Protein AF-A0A542YLT2-F1 (afdb_monomer_lite)

Structure (mmCIF, N/CA/C/O backbone):
data_AF-A0A542YLT2-F1
#
_entry.id   AF-A0A542YLT2-F1
#
loop_
_atom_site.group_PDB
_atom_site.id
_atom_site.type_symbol
_atom_site.label_atom_id
_atom_site.label_alt_id
_atom_site.label_comp_id
_atom_site.label_asym_id
_atom_site.label_entity_id
_atom_site.label_seq_id
_atom_site.pdbx_PDB_ins_code
_atom_site.Cartn_x
_atom_site.Cartn_y
_atom_site.Cartn_z
_atom_site.occupancy
_atom_site.B_iso_or_equiv
_atom_site.auth_seq_id
_atom_site.auth_comp_id
_atom_site.auth_asym_id
_atom_site.auth_atom_id
_atom_site.pdbx_PDB_model_num
ATOM 1 N N . MET A 1 1 ? -2.977 20.676 86.169 1.00 49.84 1 MET A N 1
ATOM 2 C CA . MET A 1 1 ? -2.445 19.300 86.047 1.00 49.84 1 MET A CA 1
ATOM 3 C C . MET A 1 1 ? -3.566 18.309 86.332 1.00 49.84 1 MET A C 1
ATOM 5 O O . MET A 1 1 ? -3.940 18.147 87.484 1.00 49.84 1 MET A O 1
ATOM 9 N N . ARG A 1 2 ? -4.165 17.713 85.293 1.00 45.53 2 ARG A N 1
ATOM 10 C CA . ARG A 1 2 ? -5.159 16.633 85.414 1.00 45.53 2 ARG A CA 1
ATOM 11 C C . ARG A 1 2 ? -4.712 15.473 84.529 1.00 45.53 2 ARG A C 1
ATOM 13 O O . ARG A 1 2 ? -4.658 15.608 83.313 1.00 45.53 2 ARG A O 1
ATOM 20 N N . SER A 1 3 ? -4.343 14.383 85.192 1.00 53.19 3 SER A N 1
ATOM 21 C CA . SER A 1 3 ? -4.009 13.079 84.627 1.00 53.19 3 SER A CA 1
ATOM 22 C C . SER A 1 3 ? -5.281 12.413 84.098 1.00 53.19 3 SER A C 1
ATOM 24 O O . SER A 1 3 ? -6.283 12.361 84.811 1.00 53.19 3 SER A O 1
ATOM 26 N N . THR A 1 4 ? -5.259 11.937 82.853 1.00 60.78 4 THR A N 1
ATOM 27 C CA . THR A 1 4 ? -6.311 11.092 82.272 1.00 60.78 4 THR A CA 1
ATOM 28 C C . THR A 1 4 ? -5.714 9.731 81.939 1.00 60.78 4 THR A C 1
ATOM 30 O O . THR A 1 4 ? -4.761 9.605 81.175 1.00 60.78 4 THR A O 1
ATOM 33 N N . ILE A 1 5 ? -6.268 8.720 82.602 1.00 63.16 5 ILE A N 1
ATOM 34 C CA . ILE A 1 5 ? -5.889 7.311 82.565 1.00 63.16 5 ILE A CA 1
ATOM 35 C C . ILE A 1 5 ? -6.466 6.679 81.289 1.00 63.16 5 ILE A C 1
ATOM 37 O O . ILE A 1 5 ? -7.644 6.854 80.983 1.00 63.16 5 ILE A O 1
ATOM 41 N N . ARG A 1 6 ? -5.630 5.949 80.544 1.00 63.44 6 ARG A N 1
ATOM 42 C CA . ARG A 1 6 ? -5.978 5.228 79.308 1.00 63.44 6 ARG A CA 1
ATOM 43 C C . ARG A 1 6 ? -6.363 3.776 79.653 1.00 63.44 6 ARG A C 1
ATOM 45 O O . ARG A 1 6 ? -5.581 3.134 80.354 1.00 63.44 6 ARG A O 1
ATOM 52 N N . PRO A 1 7 ? -7.501 3.230 79.188 1.00 65.31 7 PRO A N 1
ATOM 53 C CA . PRO A 1 7 ? -7.821 1.813 79.382 1.00 65.31 7 PRO A CA 1
ATOM 54 C C . PRO A 1 7 ? -7.060 0.898 78.391 1.00 65.31 7 PRO A C 1
ATOM 56 O O . PRO A 1 7 ? -6.624 1.370 77.336 1.00 65.31 7 PRO A O 1
ATOM 59 N N . PRO A 1 8 ? -6.870 -0.396 78.729 1.00 63.44 8 PRO A N 1
ATOM 60 C CA . PRO A 1 8 ? -6.048 -1.332 77.961 1.00 63.44 8 PRO A CA 1
ATOM 61 C C . PRO A 1 8 ? -6.725 -1.839 76.678 1.00 63.44 8 PRO A C 1
ATOM 63 O O . PRO A 1 8 ? -7.945 -1.963 76.592 1.00 63.44 8 PRO A O 1
ATOM 66 N N . MET A 1 9 ? -5.883 -2.147 75.686 1.00 59.75 9 MET A N 1
ATOM 67 C CA . MET A 1 9 ? -6.250 -2.703 74.383 1.00 59.75 9 MET A CA 1
ATOM 68 C C . MET A 1 9 ? -6.882 -4.093 74.522 1.00 59.75 9 MET A C 1
ATOM 70 O O . MET A 1 9 ? -6.262 -5.009 75.060 1.00 59.75 9 MET A O 1
ATOM 74 N N . GLY A 1 10 ? -8.097 -4.246 73.992 1.00 61.16 10 GLY A N 1
ATOM 75 C CA . GLY A 1 10 ? -8.730 -5.543 73.780 1.00 61.16 10 GLY A CA 1
ATOM 76 C C . GLY A 1 10 ? -8.075 -6.289 72.617 1.00 61.16 10 GLY A C 1
ATOM 77 O O . GLY A 1 10 ? -7.814 -5.718 71.559 1.00 61.16 10 GLY A O 1
ATOM 78 N N . THR A 1 11 ? -7.797 -7.569 72.831 1.00 69.94 11 THR A N 1
ATOM 79 C CA . THR A 1 11 ? -7.295 -8.511 71.828 1.00 69.94 11 THR A CA 1
ATOM 80 C C . THR A 1 11 ? -8.400 -8.814 70.804 1.00 69.94 11 THR A C 1
ATOM 82 O O . THR A 1 11 ? -9.515 -9.133 71.221 1.00 69.94 11 THR A O 1
ATOM 85 N N . PRO A 1 12 ? -8.150 -8.741 69.483 1.00 61.34 12 PRO A N 1
ATOM 86 C CA . PRO A 1 12 ? -9.139 -9.164 68.498 1.00 61.34 12 PRO A CA 1
ATOM 87 C C . PRO A 1 12 ? -9.289 -10.694 68.499 1.00 61.34 12 PRO A C 1
ATOM 89 O O . PRO A 1 12 ? -8.307 -11.432 68.579 1.00 61.34 12 PRO A O 1
ATOM 92 N N . ALA A 1 13 ? -10.539 -11.152 68.423 1.00 60.59 13 ALA A N 1
ATOM 93 C CA . ALA A 1 13 ? -10.909 -12.561 68.338 1.00 60.59 13 ALA A CA 1
ATOM 94 C C . ALA A 1 13 ? -10.417 -13.210 67.024 1.00 60.59 13 ALA A C 1
ATOM 96 O O . ALA A 1 13 ? -10.335 -12.527 65.999 1.00 60.59 13 ALA A O 1
ATOM 97 N N . PRO A 1 14 ? -10.125 -14.523 67.016 1.00 53.72 14 PRO A N 1
ATOM 98 C CA . PRO A 1 14 ? -9.767 -15.239 65.799 1.00 53.72 14 PRO A CA 1
ATOM 99 C C . PRO A 1 14 ? -10.991 -15.387 64.884 1.00 53.72 14 PRO A C 1
ATOM 101 O O . PRO A 1 14 ? -12.022 -15.928 65.283 1.00 53.72 14 PRO A O 1
ATOM 104 N N . VAL A 1 15 ? -10.862 -14.912 63.644 1.00 64.06 15 VAL A N 1
ATOM 105 C CA . VAL A 1 15 ? -11.841 -15.124 62.570 1.00 64.06 15 VAL A CA 1
ATOM 106 C C . VAL A 1 15 ? -11.864 -16.615 62.221 1.00 64.06 15 VAL A C 1
ATOM 108 O O . VAL A 1 15 ? -10.861 -17.184 61.789 1.00 64.06 15 VAL A O 1
ATOM 111 N N . GLN A 1 16 ? -13.012 -17.252 62.447 1.00 55.03 16 GLN A N 1
ATOM 112 C CA . GLN A 1 16 ? -13.291 -18.633 62.069 1.00 55.03 16 GLN A CA 1
ATOM 113 C C . GLN A 1 16 ? -13.413 -18.775 60.543 1.00 55.03 16 GLN A C 1
ATOM 115 O O . GLN A 1 16 ? -14.258 -18.143 59.924 1.00 55.03 16 GLN A O 1
ATOM 120 N N . GLY A 1 17 ? -12.601 -19.675 59.981 1.00 55.03 17 GLY A N 1
ATOM 121 C CA . GLY A 1 17 ? -13.011 -20.624 58.941 1.00 55.03 17 GLY A CA 1
ATOM 122 C C . GLY A 1 17 ? -13.440 -20.078 57.578 1.00 55.03 17 GLY A C 1
ATOM 123 O O . GLY A 1 17 ? -14.610 -20.173 57.235 1.00 55.03 17 GLY A O 1
ATOM 124 N N . ALA A 1 18 ? -12.482 -19.678 56.738 1.00 50.78 18 ALA A N 1
ATOM 125 C CA . ALA A 1 18 ? -12.634 -19.860 55.293 1.00 50.78 18 ALA A CA 1
ATOM 126 C C . ALA A 1 18 ? -12.067 -21.244 54.939 1.00 50.78 18 ALA A C 1
ATOM 128 O O . ALA A 1 18 ? -10.874 -21.499 55.124 1.00 50.78 18 ALA A O 1
ATOM 129 N N . THR A 1 19 ? -12.921 -22.172 54.508 1.00 52.31 19 THR A N 1
ATOM 130 C CA . THR A 1 19 ? -12.464 -23.499 54.076 1.00 52.31 19 THR A CA 1
ATOM 131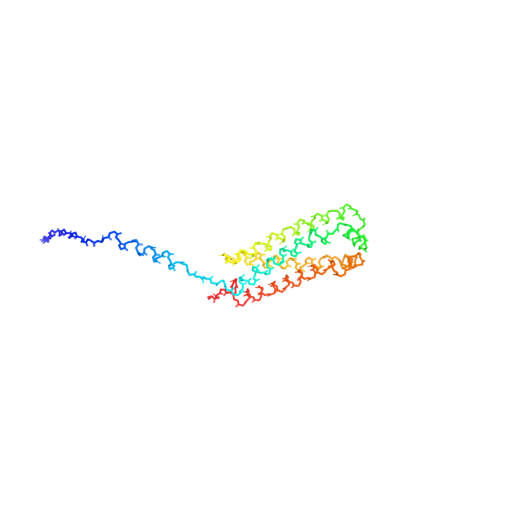 C C . THR A 1 19 ? -11.784 -23.396 52.700 1.00 52.31 19 THR A C 1
ATOM 133 O O . TH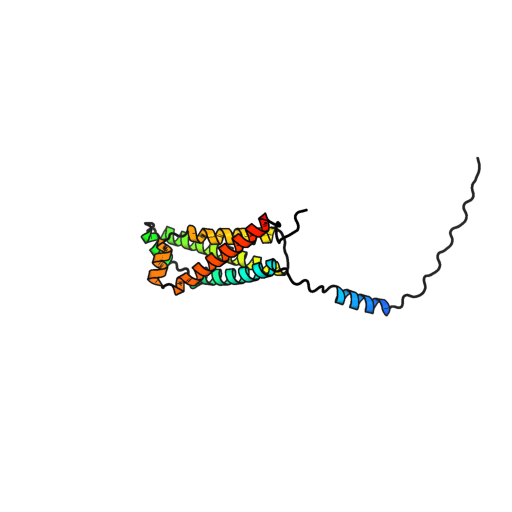R A 1 19 ? -12.243 -22.641 51.843 1.00 52.31 19 THR A O 1
ATOM 136 N N . PRO A 1 20 ? -10.698 -24.146 52.438 1.00 54.31 20 PRO A N 1
ATOM 137 C CA . PRO A 1 20 ? -9.900 -24.030 51.208 1.00 54.31 20 PRO A CA 1
ATOM 138 C C . PRO A 1 20 ? -10.624 -24.453 49.912 1.00 54.31 20 PRO A C 1
ATOM 140 O O . PRO A 1 20 ? -10.047 -24.356 48.833 1.00 54.31 20 PRO A O 1
ATOM 143 N N . VAL A 1 21 ? -11.881 -24.901 49.993 1.00 55.78 21 VAL A N 1
ATOM 144 C CA . VAL A 1 21 ? -12.680 -25.343 48.839 1.00 55.78 21 VAL A CA 1
ATOM 145 C C . VAL A 1 21 ? -13.351 -24.162 48.116 1.00 55.78 21 VAL A C 1
ATOM 147 O O . VAL A 1 21 ? -13.465 -24.187 46.893 1.00 55.78 21 VAL A O 1
ATOM 150 N N . GLU A 1 22 ? -13.712 -23.082 48.819 1.00 51.41 22 GLU A N 1
ATOM 151 C CA . GLU A 1 22 ? -14.391 -21.920 48.208 1.00 51.41 22 GLU A CA 1
ATOM 152 C C . GLU A 1 22 ? -13.448 -21.001 47.409 1.00 51.41 22 GLU A C 1
ATOM 154 O O . GLU A 1 22 ? -13.871 -20.348 46.453 1.00 51.41 22 GLU A O 1
ATOM 159 N N . ALA A 1 23 ? -12.151 -20.994 47.735 1.00 53.72 23 ALA A N 1
ATOM 160 C CA . ALA A 1 23 ? -11.146 -20.207 47.013 1.00 53.72 23 ALA A CA 1
ATOM 161 C C . ALA A 1 23 ? -10.846 -20.759 45.602 1.00 53.72 23 ALA A C 1
ATOM 163 O O . ALA A 1 23 ? -10.476 -20.009 44.700 1.00 53.72 23 ALA A O 1
ATOM 164 N N . GLY A 1 24 ? -11.012 -22.071 45.389 1.00 53.56 24 GLY A N 1
ATOM 165 C CA . GLY A 1 24 ? -10.786 -22.707 44.086 1.00 53.56 24 GLY A CA 1
ATOM 166 C C . GLY A 1 24 ? -11.926 -22.471 43.090 1.00 53.56 24 GLY A C 1
ATOM 167 O O . GLY A 1 24 ? -11.676 -22.246 41.905 1.00 53.56 24 GLY A O 1
ATOM 168 N N . ALA A 1 25 ? -13.174 -22.469 43.567 1.00 57.88 25 ALA A N 1
ATOM 169 C CA . ALA A 1 25 ? -14.351 -22.215 42.733 1.00 57.88 25 ALA A CA 1
ATOM 170 C C . ALA A 1 25 ? -14.373 -20.768 42.213 1.00 57.88 25 ALA A C 1
ATOM 172 O O . ALA A 1 25 ? -14.558 -20.538 41.021 1.00 57.88 25 ALA A O 1
ATOM 173 N N . SER A 1 26 ? -14.044 -19.811 43.081 1.00 55.69 26 SER A N 1
ATOM 174 C CA . SER A 1 26 ? -14.002 -18.386 42.748 1.00 55.69 26 SER A CA 1
ATOM 175 C C . SER A 1 26 ? -12.868 -18.029 41.783 1.00 55.69 26 SER A C 1
ATOM 177 O O . SER A 1 26 ? -13.081 -17.224 40.884 1.00 55.69 26 SER A O 1
ATOM 179 N N . LEU A 1 27 ? -11.692 -18.663 41.875 1.00 57.12 27 LEU A N 1
ATOM 180 C CA . LEU A 1 27 ? -10.624 -18.486 40.877 1.00 57.12 27 LEU A CA 1
ATOM 181 C C . LEU A 1 27 ? -10.983 -19.089 39.514 1.00 57.12 27 LEU A C 1
ATOM 183 O O . LEU A 1 27 ? -10.622 -18.525 38.485 1.00 57.12 27 LEU A O 1
ATOM 187 N N . SER A 1 28 ? -11.709 -20.206 39.498 1.00 55.56 28 SER A N 1
ATOM 188 C CA . SER A 1 28 ? -12.194 -20.825 38.259 1.00 55.56 28 SER A CA 1
ATOM 189 C C . SER A 1 28 ? -13.239 -19.939 37.579 1.00 55.56 28 SER A C 1
ATOM 191 O O . SER A 1 28 ? -13.175 -19.741 36.368 1.00 55.56 28 SER A O 1
ATOM 193 N N . GLU A 1 29 ? -14.150 -19.343 38.351 1.00 55.75 29 GLU A N 1
ATOM 194 C CA . GLU A 1 29 ? -15.128 -18.370 37.854 1.00 55.75 29 GLU A CA 1
ATOM 195 C C . GLU A 1 29 ? -14.461 -17.059 37.414 1.00 55.75 29 GLU A C 1
ATOM 197 O O . GLU A 1 29 ? -14.718 -16.609 36.303 1.00 55.75 29 GLU A O 1
ATOM 202 N N . LEU A 1 30 ? -13.501 -16.517 38.173 1.00 53.25 30 LEU A N 1
ATOM 203 C CA . LEU A 1 30 ? -12.729 -15.315 37.809 1.00 53.25 30 LEU A CA 1
ATOM 204 C C . LEU A 1 30 ? -11.875 -15.502 36.544 1.00 53.25 30 LEU A C 1
ATOM 206 O O . LEU A 1 30 ? -11.754 -14.587 35.726 1.00 53.25 30 LEU A O 1
ATOM 210 N N . VAL A 1 31 ? -11.284 -16.684 36.357 1.00 57.56 31 VAL A N 1
ATOM 211 C CA . VAL A 1 31 ? -10.516 -17.023 35.147 1.00 57.56 31 VAL A CA 1
ATOM 212 C C . VAL A 1 31 ? -11.444 -17.277 33.952 1.00 57.56 31 VAL A C 1
ATOM 214 O O . VAL A 1 31 ? -11.042 -17.038 32.811 1.00 57.56 31 VAL A O 1
ATOM 217 N N . THR A 1 32 ? -12.693 -17.686 34.189 1.00 51.00 32 THR A N 1
ATOM 218 C CA . THR A 1 32 ? -13.685 -17.910 33.124 1.00 51.00 32 THR A CA 1
ATOM 219 C C . THR A 1 32 ? -14.419 -16.617 32.732 1.00 51.00 32 THR A C 1
ATOM 221 O O . THR A 1 32 ? -14.680 -16.411 31.547 1.00 51.00 32 THR A O 1
ATOM 224 N N . GLU A 1 33 ? -14.663 -15.690 33.665 1.00 48.50 33 GLU A N 1
ATOM 225 C CA . GLU A 1 33 ? -15.303 -14.385 33.404 1.00 48.50 33 GLU A CA 1
ATOM 226 C C . GLU A 1 33 ? -14.376 -13.347 32.752 1.00 48.50 33 GLU A C 1
ATOM 228 O O . GLU A 1 33 ? -14.847 -12.432 32.077 1.00 48.50 33 GLU A O 1
ATOM 233 N N . SER A 1 34 ? -13.053 -13.482 32.876 1.00 44.97 34 SER A N 1
ATOM 234 C CA . SER A 1 34 ? -12.106 -12.523 32.280 1.00 44.97 34 SER A CA 1
ATOM 235 C C . SER A 1 34 ? -11.944 -12.671 30.757 1.00 44.97 34 SER A C 1
ATOM 237 O O . SER A 1 34 ? -11.295 -11.856 30.098 1.00 44.97 34 SER A O 1
ATOM 239 N N . ARG A 1 35 ? -12.583 -13.670 30.136 1.00 53.59 35 ARG A N 1
ATOM 240 C CA . ARG A 1 35 ? -12.668 -13.763 28.673 1.00 53.59 35 ARG A CA 1
ATOM 241 C C . ARG A 1 35 ? -13.902 -13.015 28.176 1.00 53.59 35 ARG A C 1
ATOM 243 O O . ARG A 1 35 ? -14.812 -13.594 27.592 1.00 53.59 35 ARG A O 1
ATOM 250 N N . THR A 1 36 ? -13.922 -11.700 28.389 1.00 52.12 36 THR A N 1
ATOM 251 C CA . THR A 1 36 ? -14.803 -10.850 27.585 1.00 52.12 36 THR A CA 1
ATOM 252 C C . THR A 1 36 ? -14.374 -11.023 26.134 1.00 52.12 36 THR A C 1
ATOM 254 O O . THR A 1 36 ? -13.262 -10.679 25.737 1.00 52.12 36 THR A O 1
ATOM 257 N N . ASP A 1 37 ? -15.239 -11.653 25.348 1.00 51.00 37 ASP A N 1
ATOM 258 C CA . ASP A 1 37 ? -15.076 -11.815 23.912 1.00 51.00 37 ASP A CA 1
ATOM 259 C C . ASP A 1 37 ? -15.258 -10.424 23.278 1.00 51.00 37 ASP A C 1
ATOM 261 O O . ASP A 1 37 ? -16.331 -10.055 22.793 1.00 51.00 37 ASP A O 1
ATOM 265 N N . VAL A 1 38 ? -14.232 -9.572 23.407 1.00 58.72 38 VAL A N 1
ATOM 266 C CA . VAL A 1 38 ? -14.207 -8.213 22.861 1.00 58.72 38 VAL A CA 1
ATOM 267 C C . VAL A 1 38 ? -14.090 -8.359 21.357 1.00 58.72 38 VAL A C 1
ATOM 269 O O . VAL A 1 38 ? -12.999 -8.307 20.787 1.00 58.72 38 VAL A O 1
ATOM 272 N N . ARG A 1 39 ? -15.232 -8.554 20.693 1.00 61.84 39 ARG A N 1
ATOM 273 C CA . ARG A 1 39 ? -15.286 -8.489 19.238 1.00 61.84 39 ARG A CA 1
ATOM 274 C C . ARG A 1 39 ? -14.674 -7.153 18.816 1.00 61.84 39 ARG A C 1
ATOM 276 O O . ARG A 1 39 ? -15.148 -6.102 19.263 1.00 61.84 39 ARG A O 1
ATOM 283 N N . PRO A 1 40 ? -13.615 -7.161 17.994 1.00 63.94 40 PRO A N 1
ATOM 284 C CA . PRO A 1 40 ? -13.024 -5.926 17.520 1.00 63.94 40 PRO A CA 1
ATOM 285 C C . PRO A 1 40 ? -14.096 -5.095 16.809 1.00 63.94 40 PRO A C 1
ATOM 287 O O . PRO A 1 40 ? -14.951 -5.621 16.092 1.00 63.94 40 PRO A O 1
ATOM 290 N N . GLY A 1 41 ? -14.071 -3.779 17.034 1.00 78.62 41 GLY A N 1
ATOM 291 C CA . GLY A 1 41 ? -14.958 -2.859 16.329 1.00 78.62 41 GLY A CA 1
ATOM 292 C C . GLY A 1 41 ? -14.808 -3.004 14.808 1.00 78.62 41 GLY A C 1
ATOM 293 O O . GLY A 1 41 ? -13.799 -3.503 14.308 1.00 78.62 41 GLY A O 1
ATOM 294 N N . ARG A 1 42 ? -15.801 -2.528 14.047 1.00 89.81 42 ARG A N 1
ATOM 295 C CA . ARG A 1 42 ? -15.820 -2.671 12.577 1.00 89.81 42 ARG A CA 1
ATOM 296 C C . ARG A 1 42 ? -14.562 -2.111 11.893 1.00 89.81 42 ARG A C 1
ATOM 298 O O . ARG A 1 42 ? -14.117 -2.672 10.900 1.00 89.81 42 ARG A O 1
ATOM 305 N N . LEU A 1 43 ? -13.984 -1.032 12.430 1.00 92.44 43 LEU A N 1
ATOM 306 C CA . LEU A 1 43 ? -12.802 -0.379 11.864 1.00 92.44 43 LEU A CA 1
ATOM 307 C C . LEU A 1 43 ? -11.517 -1.223 12.011 1.00 92.44 43 LEU A C 1
ATOM 309 O O . LEU A 1 43 ? -10.882 -1.457 10.990 1.00 92.44 43 LEU A O 1
ATOM 313 N N . PRO A 1 44 ? -11.136 -1.735 13.199 1.00 93.31 44 PRO A N 1
ATOM 314 C CA . PRO A 1 44 ? -10.009 -2.664 13.327 1.00 93.31 44 PRO A CA 1
ATOM 315 C C . PRO A 1 44 ? -10.089 -3.899 12.425 1.00 93.31 44 PRO A C 1
ATOM 317 O O . PRO A 1 44 ? -9.083 -4.288 11.840 1.00 93.31 44 PRO A O 1
ATOM 320 N N . VAL A 1 45 ? -11.282 -4.489 12.269 1.00 94.81 45 VAL A N 1
ATOM 321 C CA . VAL A 1 45 ? -11.489 -5.631 11.360 1.00 94.81 45 VAL A CA 1
ATOM 322 C C . VAL A 1 45 ? -11.257 -5.223 9.909 1.00 94.81 45 VAL A C 1
ATOM 324 O O . VAL A 1 45 ? -10.550 -5.922 9.187 1.00 94.81 45 VAL A O 1
ATOM 327 N N . LEU A 1 46 ? -11.813 -4.081 9.490 1.00 95.19 46 LEU A N 1
ATOM 328 C CA . LEU A 1 46 ? -11.595 -3.533 8.152 1.00 95.19 46 LEU A CA 1
ATOM 329 C C . LEU A 1 46 ? -10.107 -3.274 7.895 1.00 95.19 46 LEU A C 1
ATOM 331 O O . LEU A 1 46 ? -9.589 -3.708 6.872 1.00 95.19 46 LEU A O 1
ATOM 335 N N . VAL A 1 47 ? -9.420 -2.611 8.832 1.00 96.06 47 VAL A N 1
ATOM 336 C CA . VAL A 1 47 ? -7.982 -2.326 8.739 1.00 96.06 47 VAL A CA 1
ATOM 337 C C . VAL A 1 47 ? -7.199 -3.620 8.588 1.00 96.06 47 VAL A C 1
ATOM 339 O O . VAL A 1 47 ? -6.447 -3.741 7.632 1.00 96.06 47 VAL A O 1
ATOM 342 N N . ALA A 1 48 ? -7.418 -4.609 9.454 1.00 96.50 48 ALA A N 1
ATOM 343 C CA . ALA A 1 48 ? -6.686 -5.868 9.397 1.00 96.50 48 ALA A CA 1
ATOM 344 C C . ALA A 1 48 ? -6.941 -6.648 8.098 1.00 96.50 48 ALA A C 1
ATOM 346 O O . ALA A 1 48 ? -6.000 -7.174 7.503 1.00 96.50 48 ALA A O 1
ATOM 347 N N . ALA A 1 49 ? -8.192 -6.692 7.629 1.00 96.19 49 ALA A N 1
ATOM 348 C CA . ALA A 1 49 ? -8.548 -7.352 6.375 1.00 96.19 49 ALA A CA 1
ATOM 349 C C . ALA A 1 49 ? -7.918 -6.648 5.163 1.00 96.19 49 ALA A C 1
ATOM 351 O O . ALA A 1 49 ? -7.295 -7.302 4.326 1.00 96.19 49 ALA A O 1
ATOM 352 N N . CYS A 1 50 ? -8.026 -5.318 5.082 1.00 95.94 50 CYS A N 1
ATOM 353 C CA . CYS A 1 50 ? -7.395 -4.541 4.019 1.00 95.94 50 CYS A CA 1
ATOM 354 C C . CYS A 1 50 ? -5.869 -4.652 4.075 1.00 95.94 50 CYS A C 1
ATOM 356 O O . CYS A 1 50 ? -5.248 -4.838 3.038 1.00 95.94 50 CYS A O 1
ATOM 358 N N . SER A 1 51 ? -5.271 -4.605 5.264 1.00 96.50 51 SER A N 1
ATOM 359 C CA . SER A 1 51 ? -3.838 -4.799 5.482 1.00 96.50 51 SER A CA 1
ATOM 360 C C . SER A 1 51 ? -3.356 -6.154 4.987 1.00 96.50 51 SER A C 1
ATOM 362 O O . SER A 1 51 ? -2.369 -6.209 4.264 1.00 96.50 51 SER A O 1
ATOM 364 N N . LEU A 1 52 ? -4.078 -7.236 5.290 1.00 96.38 52 LEU A N 1
ATOM 365 C CA . LEU A 1 52 ? -3.752 -8.565 4.778 1.00 96.38 52 LEU A CA 1
ATOM 366 C C . LEU A 1 52 ? -3.808 -8.608 3.244 1.00 96.38 52 LEU A C 1
ATOM 368 O O . LEU A 1 52 ? -2.861 -9.070 2.605 1.00 96.38 52 LEU A O 1
ATOM 372 N N . LEU A 1 53 ? -4.892 -8.097 2.651 1.00 94.88 53 LEU A N 1
ATOM 373 C CA . LEU A 1 53 ? -5.045 -8.034 1.195 1.00 94.88 53 LEU A CA 1
ATOM 374 C C . LEU A 1 53 ? -3.934 -7.200 0.549 1.00 94.88 53 LEU A C 1
ATOM 376 O O . LEU A 1 53 ? -3.350 -7.624 -0.445 1.00 94.88 53 LEU A O 1
ATOM 380 N N . LEU A 1 54 ? -3.603 -6.050 1.135 1.00 94.50 54 LEU A N 1
ATOM 381 C CA . LEU A 1 54 ? -2.541 -5.168 0.667 1.00 94.50 54 LEU A CA 1
ATOM 382 C C . LEU A 1 54 ? -1.165 -5.806 0.817 1.00 94.50 54 LEU A C 1
ATOM 384 O O . LEU A 1 54 ? -0.351 -5.659 -0.087 1.00 94.50 54 LEU A O 1
ATOM 388 N N . THR A 1 55 ? -0.888 -6.555 1.885 1.00 95.88 55 THR A N 1
ATOM 389 C CA . THR A 1 55 ? 0.363 -7.314 2.023 1.00 95.88 55 THR A CA 1
ATOM 390 C C . THR A 1 55 ? 0.501 -8.333 0.898 1.00 95.88 55 THR A C 1
ATOM 392 O O . THR A 1 55 ? 1.530 -8.349 0.225 1.00 95.88 55 THR A O 1
ATOM 395 N N . VAL A 1 56 ? -0.536 -9.137 0.645 1.00 93.62 56 VAL A N 1
ATOM 396 C CA . VAL A 1 56 ? -0.521 -10.151 -0.424 1.00 93.62 56 VAL A CA 1
ATOM 397 C C . VAL A 1 56 ? -0.402 -9.496 -1.801 1.00 93.62 56 VAL A C 1
ATOM 399 O O . VAL A 1 56 ? 0.428 -9.910 -2.609 1.00 93.62 56 VAL A O 1
ATOM 402 N N . ALA A 1 57 ? -1.172 -8.439 -2.062 1.00 91.19 57 ALA A N 1
ATOM 403 C CA . ALA A 1 57 ? -1.108 -7.700 -3.319 1.00 91.19 57 ALA A CA 1
ATOM 404 C C . ALA A 1 57 ? 0.255 -7.020 -3.515 1.00 91.19 57 ALA A C 1
ATOM 406 O O . ALA A 1 57 ? 0.790 -7.038 -4.621 1.00 91.19 57 ALA A O 1
ATOM 407 N N . THR A 1 58 ? 0.855 -6.481 -2.448 1.00 92.25 58 THR A N 1
ATOM 408 C CA . THR A 1 58 ? 2.194 -5.877 -2.500 1.00 92.25 58 THR A CA 1
ATOM 409 C C . THR A 1 58 ? 3.231 -6.949 -2.788 1.00 92.25 58 THR A C 1
ATOM 411 O O . THR A 1 58 ? 4.071 -6.740 -3.653 1.00 92.25 58 THR A O 1
ATOM 414 N N . ALA A 1 59 ? 3.148 -8.117 -2.147 1.00 92.69 59 ALA A N 1
ATOM 415 C CA . ALA A 1 59 ? 4.041 -9.236 -2.426 1.00 92.69 59 ALA A CA 1
ATOM 416 C C . ALA A 1 59 ? 3.936 -9.685 -3.893 1.00 92.69 59 ALA A C 1
ATOM 418 O O . ALA A 1 59 ? 4.948 -9.787 -4.582 1.00 92.69 59 ALA A O 1
ATOM 419 N N . LEU A 1 60 ? 2.719 -9.878 -4.404 1.00 89.94 60 LEU A N 1
ATOM 420 C CA . LEU A 1 60 ? 2.495 -10.225 -5.810 1.00 89.94 60 LEU A CA 1
ATOM 421 C C . LEU A 1 60 ? 3.047 -9.150 -6.750 1.00 89.94 60 LEU A C 1
ATOM 423 O O . LEU A 1 60 ? 3.761 -9.472 -7.695 1.00 89.94 60 LEU A O 1
ATOM 427 N N . HIS A 1 61 ? 2.778 -7.874 -6.479 1.00 87.94 61 HIS A N 1
ATOM 428 C CA . HIS A 1 61 ? 3.275 -6.789 -7.316 1.00 87.94 61 HIS A CA 1
ATOM 429 C C . HIS A 1 61 ? 4.807 -6.742 -7.319 1.00 87.94 61 HIS A C 1
ATOM 431 O O . HIS A 1 61 ? 5.428 -6.746 -8.373 1.00 87.94 61 HIS A O 1
ATOM 437 N N . VAL A 1 62 ? 5.414 -6.773 -6.136 1.00 89.69 62 VAL A N 1
ATOM 438 C CA . VAL A 1 62 ? 6.851 -6.589 -5.925 1.00 89.69 62 VAL A CA 1
ATOM 439 C C . VAL A 1 62 ? 7.655 -7.797 -6.418 1.00 89.69 62 VAL A C 1
ATOM 441 O O . VAL A 1 62 ? 8.734 -7.597 -6.967 1.00 89.69 62 VAL A O 1
ATOM 444 N N . PHE A 1 63 ? 7.163 -9.031 -6.248 1.00 89.56 63 PHE A N 1
ATOM 445 C CA . PHE A 1 63 ? 7.897 -10.255 -6.606 1.00 89.56 63 PHE A CA 1
ATOM 446 C C . PHE A 1 63 ? 7.472 -10.919 -7.918 1.00 89.56 63 PHE A C 1
ATOM 448 O O . PHE A 1 63 ? 8.315 -11.577 -8.520 1.00 89.56 63 PHE A O 1
ATOM 455 N N . ALA A 1 64 ? 6.212 -10.794 -8.339 1.00 84.69 64 ALA A N 1
ATOM 456 C CA . ALA A 1 64 ? 5.705 -11.481 -9.529 1.00 84.69 64 ALA A CA 1
ATOM 457 C C . ALA A 1 64 ? 5.445 -10.532 -10.705 1.00 84.69 64 ALA A C 1
ATOM 459 O O . ALA A 1 64 ? 5.682 -10.916 -11.844 1.00 84.69 64 ALA A O 1
ATOM 460 N N . ALA A 1 65 ? 4.966 -9.309 -10.450 1.00 81.44 65 ALA A N 1
ATOM 461 C CA . ALA A 1 65 ? 4.583 -8.392 -11.525 1.00 81.44 65 ALA A CA 1
ATOM 462 C C . ALA A 1 65 ? 5.690 -7.403 -11.933 1.00 81.44 65 ALA A C 1
ATOM 464 O O . ALA A 1 65 ? 5.740 -6.978 -13.087 1.00 81.44 65 ALA A O 1
ATOM 465 N N . PHE A 1 66 ? 6.538 -6.997 -10.986 1.00 79.56 66 PHE A N 1
ATOM 466 C CA . PHE A 1 66 ? 7.533 -5.949 -11.182 1.00 79.56 66 PHE A CA 1
ATOM 467 C C . PHE A 1 66 ? 8.867 -6.521 -11.676 1.00 79.56 66 PHE A C 1
ATOM 469 O O . PHE A 1 66 ? 9.643 -7.087 -10.904 1.00 79.56 66 PHE A O 1
ATOM 476 N N . ASP A 1 67 ? 9.129 -6.343 -12.971 1.00 85.56 67 ASP A N 1
ATOM 477 C CA . ASP A 1 67 ? 10.317 -6.853 -13.659 1.00 85.56 67 ASP A CA 1
ATOM 478 C C . ASP A 1 67 ? 11.285 -5.723 -14.051 1.00 85.56 67 ASP A C 1
ATOM 480 O O . ASP A 1 67 ? 10.873 -4.637 -14.474 1.00 85.56 67 ASP A O 1
ATOM 484 N N . HIS A 1 68 ? 12.589 -5.987 -13.934 1.00 86.00 68 HIS A N 1
ATOM 485 C CA . HIS A 1 68 ? 13.644 -5.023 -14.272 1.00 86.00 68 HIS A CA 1
ATOM 486 C C . HIS A 1 68 ? 13.612 -4.629 -15.754 1.00 86.00 68 HIS A C 1
ATOM 488 O O . HIS A 1 68 ? 13.770 -3.453 -16.076 1.00 86.00 68 HIS A O 1
ATOM 494 N N . THR A 1 69 ? 13.302 -5.569 -16.645 1.00 84.69 69 THR A N 1
ATOM 495 C CA . THR A 1 69 ? 13.223 -5.346 -18.094 1.00 84.69 69 THR A CA 1
ATOM 496 C C . THR A 1 69 ? 12.106 -4.365 -18.448 1.00 84.69 69 THR A C 1
ATOM 498 O O . THR A 1 69 ? 12.281 -3.521 -19.326 1.00 84.69 69 THR A O 1
ATOM 501 N N . ILE A 1 70 ? 10.959 -4.445 -17.760 1.00 81.50 70 ILE A N 1
ATOM 502 C CA . ILE A 1 70 ? 9.831 -3.513 -17.947 1.00 81.50 70 ILE A CA 1
ATOM 503 C C . ILE A 1 70 ? 10.242 -2.113 -17.516 1.00 81.50 70 ILE A C 1
ATOM 505 O O . ILE A 1 70 ? 10.036 -1.152 -18.255 1.00 81.50 70 ILE A O 1
ATOM 509 N N . LEU A 1 71 ? 10.843 -2.007 -16.329 1.00 84.19 71 LEU A N 1
ATOM 510 C CA . LEU A 1 71 ? 11.299 -0.730 -15.802 1.00 84.19 71 LEU A CA 1
ATOM 511 C C . LEU A 1 71 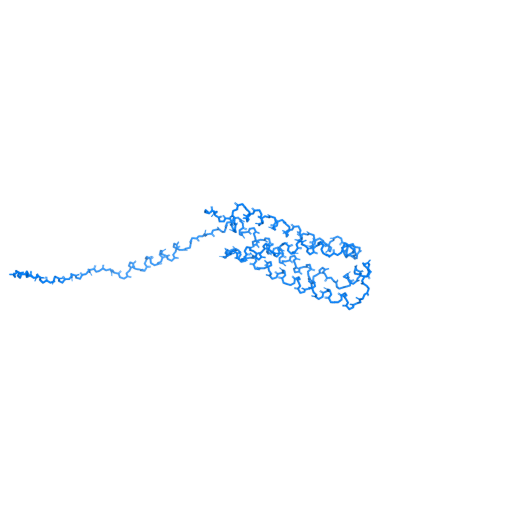? 12.347 -0.102 -16.725 1.00 84.19 71 LEU A C 1
ATOM 513 O O . LEU A 1 71 ? 12.245 1.077 -17.043 1.00 84.19 71 LEU A O 1
ATOM 517 N N . GLN A 1 72 ? 13.323 -0.883 -17.187 1.00 86.25 72 GLN A N 1
ATOM 518 C CA . GLN A 1 72 ? 14.361 -0.404 -18.093 1.00 86.25 72 GLN A CA 1
ATOM 519 C C . GLN A 1 72 ? 13.769 0.107 -19.411 1.00 86.25 72 GLN A C 1
ATOM 521 O O . GLN A 1 72 ? 14.163 1.178 -19.868 1.00 86.25 72 GLN A O 1
ATOM 526 N N . ARG A 1 73 ? 12.808 -0.616 -20.002 1.00 84.69 73 ARG A N 1
ATOM 527 C CA . ARG A 1 73 ? 12.109 -0.169 -21.218 1.00 84.69 73 ARG A CA 1
ATOM 528 C C . ARG A 1 73 ? 11.329 1.121 -20.975 1.00 84.69 73 ARG A C 1
ATOM 530 O O . ARG A 1 73 ? 11.553 2.095 -21.679 1.00 84.69 73 ARG A O 1
ATOM 537 N N . GLY A 1 74 ? 10.502 1.172 -19.931 1.00 81.31 74 GLY A N 1
ATOM 538 C CA . GLY A 1 74 ? 9.700 2.360 -19.628 1.00 81.31 74 GLY A CA 1
ATOM 539 C C . GLY A 1 74 ? 10.535 3.594 -19.257 1.00 81.31 74 GLY A C 1
ATOM 540 O O .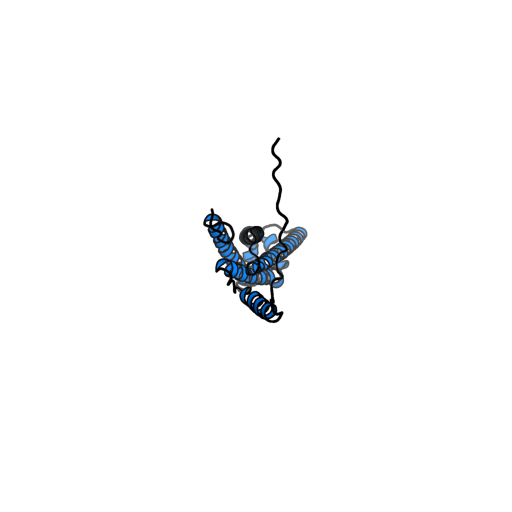 GLY A 1 74 ? 10.156 4.721 -19.581 1.00 81.31 74 GLY A O 1
ATOM 541 N N . LEU A 1 75 ? 11.693 3.406 -18.612 1.00 83.75 75 LEU A N 1
ATOM 542 C CA . LEU A 1 75 ? 12.651 4.485 -18.358 1.00 83.75 75 LEU A CA 1
ATOM 543 C C . LEU A 1 75 ? 13.325 4.955 -19.651 1.00 83.75 75 LEU A C 1
ATOM 545 O O . LEU A 1 75 ? 13.411 6.163 -19.867 1.00 83.75 75 LEU A O 1
ATOM 549 N N . ALA A 1 76 ? 13.727 4.034 -20.531 1.00 85.44 76 ALA A N 1
ATOM 550 C CA . ALA A 1 76 ? 14.284 4.382 -21.836 1.00 85.44 76 ALA A CA 1
ATOM 551 C C . ALA A 1 76 ? 13.278 5.173 -22.690 1.00 85.44 76 ALA A C 1
ATOM 553 O O . ALA A 1 76 ? 13.646 6.205 -23.252 1.00 85.44 76 ALA A O 1
ATOM 554 N N . ASP A 1 77 ? 12.004 4.770 -22.693 1.00 83.88 77 ASP A N 1
ATOM 555 C CA . ASP A 1 77 ? 10.910 5.483 -23.371 1.00 83.88 77 ASP A CA 1
ATOM 556 C C . ASP A 1 77 ? 10.656 6.878 -22.772 1.00 83.88 77 ASP A C 1
ATOM 558 O O . ASP A 1 77 ? 10.175 7.785 -23.449 1.00 83.88 77 ASP A O 1
ATOM 562 N N . SER A 1 78 ? 11.035 7.079 -21.506 1.00 80.12 78 SER A N 1
ATOM 563 C CA . SER A 1 78 ? 10.992 8.374 -20.813 1.00 80.12 78 SER A CA 1
ATOM 564 C C . SER A 1 78 ? 12.277 9.203 -20.995 1.00 80.12 78 SER A C 1
ATOM 566 O O . SER A 1 78 ? 12.437 10.235 -20.343 1.00 80.12 78 SER A O 1
ATOM 568 N N . GLY A 1 79 ? 13.211 8.762 -21.847 1.00 81.62 79 GLY A N 1
ATOM 569 C CA . GLY A 1 79 ? 14.491 9.432 -22.111 1.00 81.62 79 GLY A CA 1
ATOM 570 C C . GLY A 1 79 ? 15.612 9.114 -21.112 1.00 81.62 79 GLY A C 1
ATOM 571 O O . GLY A 1 79 ? 16.707 9.664 -21.225 1.00 81.62 79 GLY A O 1
ATOM 572 N N . LEU A 1 80 ? 15.376 8.220 -20.149 1.00 81.19 80 LEU A N 1
ATOM 573 C CA . LEU A 1 80 ? 16.366 7.755 -19.175 1.00 81.19 80 LEU A CA 1
ATOM 574 C C . LEU A 1 80 ? 16.975 6.432 -19.649 1.00 81.19 80 LEU A C 1
ATOM 576 O O . LEU A 1 80 ? 16.556 5.348 -19.248 1.00 81.19 80 LEU A O 1
ATOM 580 N N . THR A 1 81 ? 17.972 6.527 -20.526 1.00 82.06 81 THR A N 1
ATOM 581 C CA . THR A 1 81 ? 18.575 5.362 -21.197 1.00 82.06 81 THR A CA 1
ATOM 582 C C . THR A 1 81 ? 19.756 4.741 -20.451 1.00 82.06 81 THR A C 1
ATOM 584 O O . THR A 1 81 ? 20.265 3.714 -20.893 1.00 82.06 81 THR A O 1
ATOM 587 N N . ASP A 1 82 ? 20.223 5.346 -19.353 1.00 87.31 82 ASP A N 1
ATOM 588 C CA . ASP A 1 82 ? 21.349 4.817 -18.577 1.00 87.31 82 ASP A CA 1
ATOM 589 C C . ASP A 1 82 ? 20.963 3.513 -17.836 1.00 87.31 82 ASP A C 1
ATOM 591 O O . ASP A 1 82 ? 20.122 3.537 -16.927 1.00 87.31 82 ASP A O 1
ATOM 595 N N . PRO A 1 83 ? 21.592 2.365 -18.164 1.00 82.38 83 PRO A N 1
ATOM 596 C CA . PRO A 1 83 ? 21.301 1.087 -17.515 1.00 82.38 83 PRO A CA 1
ATOM 597 C C . PRO A 1 83 ? 21.632 1.073 -16.016 1.00 82.38 83 PRO A C 1
ATOM 599 O O . PRO A 1 83 ? 20.990 0.344 -15.245 1.00 82.38 83 PRO A O 1
ATOM 602 N N . ALA A 1 84 ? 22.622 1.864 -15.583 1.00 87.94 84 ALA A N 1
ATOM 603 C CA . ALA A 1 84 ? 22.984 1.961 -14.172 1.00 87.94 84 ALA A CA 1
ATOM 604 C C . ALA A 1 84 ? 21.864 2.646 -13.375 1.00 87.94 84 ALA A C 1
ATOM 606 O O . ALA A 1 84 ? 21.458 2.145 -12.323 1.00 87.94 84 ALA A O 1
ATOM 607 N N . THR A 1 85 ? 21.291 3.718 -13.929 1.00 86.62 85 THR A N 1
ATOM 608 C CA . THR A 1 85 ? 20.107 4.396 -13.387 1.00 86.62 85 THR A CA 1
ATOM 609 C C . THR A 1 85 ? 18.918 3.440 -13.259 1.00 86.62 85 THR A C 1
ATOM 611 O O . THR A 1 85 ? 18.337 3.340 -12.179 1.00 86.62 85 THR A O 1
ATOM 614 N N . ALA A 1 86 ? 18.588 2.671 -14.302 1.00 85.31 86 ALA A N 1
ATOM 615 C CA . ALA A 1 86 ? 17.479 1.709 -14.248 1.00 85.31 86 ALA A CA 1
ATOM 616 C C . ALA A 1 86 ? 17.665 0.652 -13.144 1.00 85.31 86 ALA A C 1
ATOM 618 O O . ALA A 1 86 ? 16.730 0.336 -12.407 1.00 85.31 86 ALA A O 1
ATOM 619 N N . SER A 1 87 ? 18.890 0.150 -12.979 1.00 88.44 87 SER A N 1
ATOM 620 C CA . SER A 1 87 ? 19.223 -0.824 -11.934 1.00 88.44 87 SER A CA 1
ATOM 621 C C . SER A 1 87 ? 19.129 -0.228 -10.528 1.00 88.44 87 SER A C 1
ATOM 623 O O . SER A 1 87 ? 18.569 -0.858 -9.630 1.00 88.44 87 SER A O 1
ATOM 625 N N . ALA A 1 88 ? 19.610 1.003 -10.332 1.00 89.81 88 ALA A N 1
ATOM 626 C CA . ALA A 1 88 ? 19.486 1.705 -9.057 1.00 89.81 88 ALA A CA 1
ATOM 627 C C . ALA A 1 88 ? 18.015 1.968 -8.694 1.00 89.81 88 ALA A C 1
ATOM 629 O O . ALA A 1 88 ? 17.591 1.667 -7.576 1.00 89.81 88 ALA A O 1
ATOM 630 N N . VAL A 1 89 ? 17.215 2.455 -9.650 1.00 88.00 89 VAL A N 1
ATOM 631 C CA . VAL A 1 89 ? 15.774 2.686 -9.463 1.00 88.00 89 VAL A CA 1
ATOM 632 C C . VAL A 1 89 ? 15.056 1.376 -9.134 1.00 88.00 89 VAL A C 1
ATOM 634 O O . VAL A 1 89 ? 14.251 1.347 -8.204 1.00 88.00 89 VAL A O 1
ATOM 637 N N . PHE A 1 90 ? 15.385 0.277 -9.820 1.00 89.81 90 PHE A N 1
ATOM 638 C CA . PHE A 1 90 ? 14.810 -1.037 -9.528 1.00 89.81 90 PHE A CA 1
ATOM 639 C C . PHE A 1 90 ? 15.061 -1.461 -8.079 1.00 89.81 90 PHE A C 1
ATOM 641 O O . PHE A 1 90 ? 14.124 -1.849 -7.382 1.00 89.81 90 PHE A O 1
ATOM 648 N N . VAL A 1 91 ? 16.305 -1.349 -7.602 1.00 92.56 91 VAL A N 1
ATOM 649 C CA . VAL A 1 91 ? 16.671 -1.706 -6.223 1.00 92.56 91 VAL A CA 1
ATOM 650 C C . VAL A 1 91 ? 15.925 -0.835 -5.213 1.00 92.56 91 VAL A C 1
ATOM 652 O O . VAL A 1 91 ? 15.363 -1.366 -4.255 1.00 92.56 91 VAL A O 1
ATOM 655 N N . VAL A 1 92 ? 15.862 0.480 -5.436 1.00 91.56 92 VAL A N 1
ATOM 656 C CA . VAL A 1 92 ? 15.138 1.409 -4.554 1.00 91.56 92 VAL A CA 1
ATOM 657 C C . VAL A 1 92 ? 13.651 1.061 -4.488 1.00 91.56 92 VAL A C 1
ATOM 659 O O . VAL A 1 92 ? 13.099 0.955 -3.392 1.00 91.56 92 VAL A O 1
ATOM 662 N N . LEU A 1 93 ? 13.008 0.816 -5.633 1.00 89.88 93 LEU A N 1
ATOM 663 C CA . LEU A 1 93 ? 11.599 0.419 -5.691 1.00 89.88 93 LEU A CA 1
ATOM 664 C C . LEU A 1 93 ? 11.364 -0.946 -5.032 1.00 89.88 93 LEU A C 1
ATOM 666 O O . LEU A 1 93 ? 10.348 -1.136 -4.365 1.00 89.88 93 LEU A O 1
ATOM 670 N N . ARG A 1 94 ? 12.319 -1.877 -5.141 1.00 92.19 94 ARG A N 1
ATOM 671 C CA . ARG A 1 94 ? 12.257 -3.183 -4.470 1.00 92.19 94 ARG A CA 1
ATOM 672 C C . ARG A 1 94 ? 12.312 -3.037 -2.953 1.00 92.19 94 ARG A C 1
ATOM 674 O O . ARG A 1 94 ? 11.477 -3.615 -2.261 1.00 92.19 94 ARG A O 1
ATOM 681 N N . ILE A 1 95 ? 13.262 -2.251 -2.443 1.00 95.00 95 ILE A N 1
ATOM 682 C CA . ILE A 1 95 ? 13.402 -1.968 -1.008 1.00 95.00 95 ILE A CA 1
ATOM 683 C C . ILE A 1 95 ? 12.132 -1.295 -0.493 1.00 95.00 95 ILE A C 1
ATOM 685 O O . ILE A 1 95 ? 11.551 -1.753 0.491 1.00 95.00 95 ILE A O 1
ATOM 689 N N . LEU A 1 96 ? 11.657 -0.258 -1.188 1.00 93.38 96 LEU A N 1
ATOM 690 C CA . LEU A 1 96 ? 10.426 0.441 -0.833 1.00 93.38 96 LEU A CA 1
ATOM 691 C C . LEU A 1 96 ? 9.224 -0.512 -0.818 1.00 93.38 96 LEU A C 1
ATOM 693 O O . LEU A 1 96 ? 8.446 -0.503 0.132 1.00 93.38 96 LEU A O 1
ATOM 697 N N . GLY A 1 97 ? 9.102 -1.380 -1.823 1.00 92.69 97 GLY A N 1
ATOM 698 C CA . GLY A 1 97 ? 8.050 -2.391 -1.898 1.00 92.69 97 GLY A CA 1
ATOM 699 C C . GLY A 1 97 ? 8.064 -3.362 -0.715 1.00 92.69 97 GLY A C 1
ATOM 700 O O . GLY A 1 97 ? 7.013 -3.653 -0.147 1.00 92.69 97 GLY A O 1
ATOM 701 N N . VAL A 1 98 ? 9.244 -3.820 -0.289 1.00 96.19 98 VAL A N 1
ATOM 702 C CA . VAL A 1 98 ? 9.391 -4.690 0.892 1.00 96.19 98 VAL A CA 1
ATOM 703 C C . VAL A 1 98 ? 9.025 -3.951 2.182 1.00 96.19 98 VAL A C 1
ATOM 705 O O . VAL A 1 98 ? 8.328 -4.514 3.027 1.00 96.19 98 VAL A O 1
ATOM 708 N N . LEU A 1 99 ? 9.433 -2.687 2.327 1.00 96.50 99 LEU A N 1
ATOM 709 C CA . LEU A 1 99 ? 9.068 -1.862 3.484 1.00 96.50 99 LEU A CA 1
ATOM 710 C C . LEU A 1 99 ? 7.553 -1.646 3.567 1.00 96.50 99 LEU A C 1
ATOM 712 O O . LEU A 1 99 ? 6.966 -1.840 4.631 1.00 96.50 99 LEU A O 1
ATOM 716 N N . LEU A 1 100 ? 6.905 -1.312 2.447 1.00 94.50 100 LEU A N 1
ATOM 717 C CA . LEU A 1 100 ? 5.449 -1.155 2.380 1.00 94.50 100 LEU A CA 1
ATOM 718 C C . LEU A 1 100 ? 4.720 -2.476 2.658 1.00 94.50 100 LEU A C 1
ATOM 720 O O . LEU A 1 100 ? 3.711 -2.482 3.359 1.00 94.50 100 LEU A O 1
ATOM 724 N N . MET A 1 101 ? 5.241 -3.607 2.176 1.00 95.44 101 MET A N 1
ATOM 725 C CA . MET A 1 101 ? 4.694 -4.934 2.478 1.00 95.44 101 MET A CA 1
ATOM 726 C C . MET A 1 101 ? 4.727 -5.231 3.984 1.00 95.44 101 MET A C 1
ATOM 728 O O . MET A 1 101 ? 3.718 -5.670 4.543 1.00 95.44 101 MET A O 1
ATOM 732 N N . ALA A 1 102 ? 5.861 -4.968 4.642 1.00 97.19 102 ALA A N 1
ATOM 733 C CA . ALA A 1 102 ? 6.015 -5.146 6.084 1.00 97.19 102 ALA A CA 1
ATOM 734 C C . ALA A 1 102 ? 5.101 -4.199 6.876 1.00 97.19 102 ALA A C 1
ATOM 736 O O . ALA A 1 102 ? 4.449 -4.618 7.831 1.00 97.19 102 ALA A O 1
ATOM 737 N N . ALA A 1 103 ? 4.990 -2.941 6.448 1.00 95.81 103 ALA A N 1
ATOM 738 C CA . ALA A 1 103 ? 4.113 -1.964 7.079 1.00 95.81 103 ALA A CA 1
ATOM 739 C C . ALA A 1 103 ? 2.623 -2.317 6.921 1.00 95.81 103 ALA A C 1
ATOM 741 O O . ALA A 1 103 ? 1.854 -2.199 7.875 1.00 95.81 103 ALA A O 1
ATOM 742 N N . ASN A 1 104 ? 2.218 -2.845 5.763 1.00 96.12 104 ASN A N 1
ATOM 743 C CA . ASN A 1 104 ? 0.881 -3.406 5.580 1.00 96.12 104 ASN A CA 1
ATOM 744 C C . ASN A 1 104 ? 0.646 -4.593 6.524 1.00 96.12 104 ASN A C 1
ATOM 746 O O . ASN A 1 104 ? -0.401 -4.648 7.167 1.00 96.12 104 ASN A O 1
ATOM 750 N N . ALA A 1 105 ? 1.637 -5.474 6.704 1.00 97.19 105 ALA A N 1
ATOM 751 C CA . ALA A 1 105 ? 1.517 -6.614 7.613 1.00 97.19 105 ALA A CA 1
ATOM 752 C C . ALA A 1 105 ? 1.365 -6.175 9.080 1.00 97.19 105 ALA A C 1
ATOM 754 O O . ALA A 1 105 ? 0.600 -6.787 9.826 1.00 97.19 105 ALA A O 1
ATOM 755 N N . LEU A 1 106 ? 2.012 -5.074 9.488 1.00 96.94 106 LEU A N 1
ATOM 756 C CA . LEU A 1 106 ? 1.808 -4.483 10.816 1.00 96.94 106 LEU A CA 1
ATOM 757 C C . LEU A 1 106 ? 0.349 -4.087 11.055 1.00 96.94 106 LEU A C 1
ATOM 759 O O . LEU A 1 106 ? -0.129 -4.220 12.176 1.00 96.94 106 LEU A O 1
ATOM 763 N N . GLY A 1 107 ? -0.390 -3.654 10.033 1.00 95.25 107 GLY A N 1
ATOM 764 C CA . GLY A 1 107 ? -1.800 -3.284 10.187 1.00 95.25 107 GLY A CA 1
ATOM 765 C C . GLY A 1 107 ? -2.719 -4.450 10.575 1.00 95.25 107 GLY A C 1
ATOM 766 O O . GLY A 1 107 ? -3.764 -4.223 11.183 1.00 95.25 107 GLY A O 1
ATOM 767 N N . ILE A 1 108 ? -2.301 -5.703 10.351 1.00 97.25 108 ILE A N 1
ATOM 768 C CA . ILE A 1 108 ? -3.000 -6.895 10.866 1.00 97.25 108 ILE A CA 1
ATOM 769 C C . ILE A 1 108 ? -3.033 -6.866 12.403 1.00 97.25 108 ILE A C 1
ATOM 771 O O . ILE A 1 108 ? -3.999 -7.332 13.012 1.00 97.25 108 ILE A O 1
ATOM 775 N N . LEU A 1 109 ? -2.035 -6.231 13.039 1.00 96.12 109 LEU A N 1
ATOM 776 C CA . LEU A 1 109 ? -1.960 -6.102 14.493 1.00 96.12 109 LEU A CA 1
ATOM 777 C C . LEU A 1 109 ? -3.148 -5.347 15.108 1.00 96.12 109 LEU A C 1
ATOM 779 O O . LEU A 1 109 ? -3.398 -5.497 16.306 1.00 96.12 109 LEU A O 1
ATOM 783 N N . ALA A 1 110 ? -3.921 -4.611 14.298 1.00 93.69 110 ALA A N 1
ATOM 784 C CA . ALA A 1 110 ? -5.124 -3.897 14.722 1.00 93.69 110 ALA A CA 1
ATOM 785 C C . ALA A 1 110 ? -6.172 -4.807 15.393 1.00 93.69 110 ALA A C 1
ATOM 787 O O . ALA A 1 110 ? -6.988 -4.322 16.182 1.00 93.69 110 ALA A O 1
ATOM 788 N N . LEU A 1 111 ? -6.148 -6.119 15.116 1.00 94.44 111 LEU A N 1
ATOM 789 C CA . LEU A 1 111 ? -7.023 -7.095 15.776 1.00 94.44 111 LEU A CA 1
ATOM 790 C C . LEU A 1 111 ? -6.710 -7.267 17.268 1.00 94.44 111 LEU A C 1
ATOM 792 O O . LEU A 1 111 ? -7.627 -7.531 18.043 1.00 94.44 111 LEU A O 1
ATOM 796 N N . TRP A 1 112 ? -5.450 -7.088 17.674 1.00 92.19 112 TRP A N 1
ATOM 797 C CA . TRP A 1 112 ? -5.004 -7.314 19.054 1.00 92.19 112 TRP A CA 1
ATOM 798 C C . TRP A 1 112 ? -4.708 -6.012 19.796 1.00 92.19 112 TRP A C 1
ATOM 800 O O . TRP A 1 112 ? -5.105 -5.862 20.948 1.00 92.19 112 TRP A O 1
ATOM 810 N N . ALA A 1 113 ? -4.040 -5.058 19.147 1.00 89.56 113 ALA A N 1
ATOM 811 C CA . ALA A 1 113 ? -3.612 -3.808 19.765 1.00 89.56 113 ALA A CA 1
ATOM 812 C C . ALA A 1 113 ? -3.954 -2.613 18.874 1.00 89.56 113 ALA A C 1
ATOM 814 O O . ALA A 1 113 ? -3.861 -2.678 17.652 1.00 89.56 113 ALA A O 1
ATOM 815 N N . ARG A 1 114 ? -4.349 -1.500 19.498 1.00 92.25 114 ARG A N 1
ATOM 816 C CA . ARG A 1 114 ? -4.783 -0.279 18.802 1.00 92.25 114 ARG A CA 1
ATOM 817 C C . ARG A 1 114 ? -4.056 0.966 19.324 1.00 92.25 114 ARG A C 1
ATOM 819 O O . ARG A 1 114 ? -4.714 1.902 19.767 1.00 92.25 114 ARG A O 1
ATOM 826 N N . PRO A 1 115 ? -2.712 0.993 19.341 1.00 94.19 115 PRO A N 1
ATOM 827 C CA . PRO A 1 115 ? -2.000 2.208 19.703 1.00 94.19 115 PRO A CA 1
ATOM 828 C C . PRO A 1 115 ? -2.097 3.243 18.572 1.00 94.19 115 PRO A C 1
ATOM 830 O O . PRO A 1 115 ? -2.193 2.889 17.393 1.00 94.19 115 PRO A O 1
ATOM 833 N N . ASP A 1 116 ? -2.039 4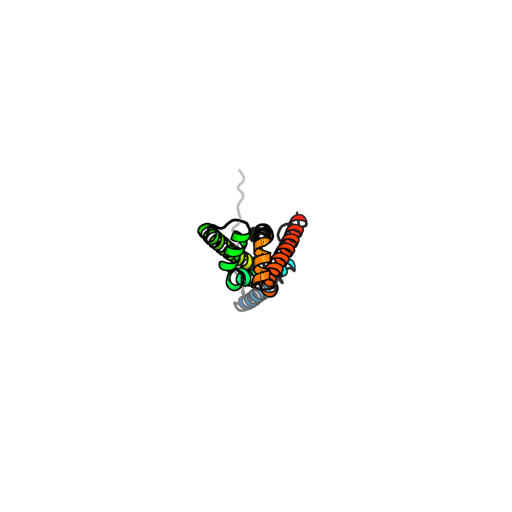.528 18.906 1.00 94.69 116 ASP A N 1
ATOM 834 C CA . ASP A 1 116 ? -2.160 5.614 17.919 1.00 94.69 116 ASP A CA 1
ATOM 835 C C . ASP A 1 116 ? -1.032 5.601 16.881 1.00 94.69 116 ASP A C 1
ATOM 837 O O . ASP A 1 116 ? -1.253 5.925 15.714 1.00 94.69 116 ASP A O 1
ATOM 841 N N . TRP A 1 117 ? 0.166 5.139 17.261 1.00 95.81 117 TRP A N 1
ATOM 842 C CA . TRP A 1 117 ? 1.273 4.983 16.315 1.00 95.81 117 TRP A CA 1
ATOM 843 C C . TRP A 1 117 ? 0.960 3.947 15.228 1.00 95.81 117 TRP A C 1
ATOM 845 O O . TRP A 1 117 ? 1.370 4.135 14.086 1.00 95.81 117 TRP A O 1
ATOM 855 N N . LEU A 1 118 ? 0.208 2.883 15.547 1.00 96.06 118 LEU A N 1
ATOM 856 C CA . LEU A 1 118 ? -0.183 1.875 14.560 1.00 96.06 118 LEU A CA 1
ATOM 857 C C . LEU A 1 118 ? -1.186 2.473 13.572 1.00 96.06 118 LEU A C 1
ATOM 859 O O . LEU A 1 118 ? -1.062 2.259 12.370 1.00 96.06 118 LEU A O 1
ATOM 863 N N . PHE A 1 119 ? -2.133 3.279 14.060 1.00 95.81 119 PHE A N 1
ATOM 864 C CA . PHE A 1 119 ? -3.061 4.013 13.199 1.00 95.81 119 PHE A CA 1
ATOM 865 C C . PHE A 1 119 ? -2.308 4.928 12.230 1.00 95.81 119 PHE A C 1
ATOM 867 O O . PHE A 1 119 ? -2.550 4.894 11.022 1.00 95.81 119 PHE A O 1
ATOM 874 N N . ALA A 1 120 ? -1.364 5.714 12.758 1.00 96.25 120 ALA A N 1
ATOM 875 C CA . ALA A 1 120 ? -0.538 6.614 11.965 1.00 96.25 120 ALA A CA 1
ATOM 876 C C . ALA A 1 120 ? 0.315 5.853 10.940 1.00 96.25 120 ALA A C 1
ATOM 878 O O . ALA A 1 120 ? 0.377 6.262 9.783 1.00 96.25 120 ALA A O 1
ATOM 879 N N . ALA A 1 121 ? 0.916 4.725 11.329 1.00 96.88 121 ALA A N 1
ATOM 880 C CA . ALA A 1 121 ? 1.715 3.889 10.439 1.00 96.88 121 ALA A CA 1
ATOM 881 C C . ALA A 1 121 ? 0.882 3.327 9.279 1.00 96.88 121 ALA A C 1
ATOM 883 O O . ALA A 1 121 ? 1.297 3.434 8.124 1.00 96.88 121 ALA A O 1
ATOM 884 N N . VAL A 1 122 ? -0.309 2.782 9.555 1.00 96.94 122 VAL A N 1
ATOM 885 C CA . VAL A 1 122 ? -1.207 2.264 8.509 1.00 96.94 122 VAL A CA 1
ATOM 886 C C . VAL A 1 122 ? -1.644 3.391 7.574 1.00 96.94 122 VAL A C 1
ATOM 888 O O . VAL A 1 122 ? -1.572 3.230 6.355 1.00 96.94 122 VAL A O 1
ATOM 891 N N . LEU A 1 123 ? -2.047 4.546 8.112 1.00 97.44 123 LEU A N 1
ATOM 892 C CA . LEU A 1 123 ? -2.442 5.696 7.298 1.00 97.44 123 LEU A CA 1
ATOM 893 C C . LEU A 1 123 ? -1.288 6.175 6.404 1.00 97.44 123 LEU A C 1
ATOM 895 O O . LEU A 1 123 ? -1.465 6.280 5.192 1.00 97.44 123 LEU A O 1
ATOM 899 N N . ALA A 1 124 ? -0.108 6.414 6.978 1.00 97.19 124 ALA A N 1
ATOM 900 C CA . ALA A 1 124 ? 1.067 6.875 6.242 1.00 97.19 124 ALA A CA 1
ATOM 901 C C . ALA A 1 124 ? 1.469 5.886 5.140 1.00 97.19 124 ALA A C 1
ATOM 903 O O . ALA A 1 124 ? 1.704 6.296 4.007 1.00 97.19 124 ALA A O 1
ATOM 904 N N . THR A 1 125 ? 1.472 4.587 5.442 1.00 96.44 125 THR A N 1
ATOM 905 C CA . THR A 1 125 ? 1.783 3.523 4.473 1.00 96.44 125 THR A CA 1
ATOM 906 C C . THR A 1 125 ? 0.842 3.573 3.276 1.00 96.44 125 THR A C 1
ATOM 908 O O . THR A 1 125 ? 1.297 3.567 2.135 1.00 96.44 125 THR A O 1
ATOM 911 N N . ASN A 1 126 ? -0.464 3.684 3.521 1.00 96.38 126 ASN A N 1
ATOM 912 C CA . ASN A 1 126 ? -1.465 3.710 2.457 1.00 96.38 126 ASN A CA 1
ATOM 913 C C . ASN A 1 126 ? -1.417 5.004 1.633 1.00 96.38 126 ASN A C 1
ATOM 915 O O . ASN A 1 126 ? -1.614 4.962 0.420 1.00 96.38 126 ASN A O 1
ATOM 919 N N . VAL A 1 127 ? -1.088 6.139 2.258 1.00 95.88 127 VAL A N 1
ATOM 920 C CA . VAL A 1 127 ? -0.834 7.401 1.545 1.00 95.88 127 VAL A CA 1
ATOM 921 C C . VAL A 1 127 ? 0.396 7.277 0.649 1.00 95.88 127 VAL A C 1
ATOM 923 O O . VAL A 1 127 ? 0.317 7.597 -0.534 1.00 95.88 127 VAL A O 1
ATOM 926 N N . VAL A 1 128 ? 1.517 6.771 1.171 1.00 94.56 128 VAL A N 1
ATOM 927 C CA . VAL A 1 128 ? 2.737 6.553 0.377 1.00 94.56 128 VAL A CA 1
ATOM 928 C C . VAL A 1 128 ? 2.452 5.603 -0.784 1.00 94.56 128 VAL A C 1
ATOM 930 O O . VAL A 1 128 ? 2.821 5.899 -1.916 1.00 94.56 128 VAL A O 1
ATOM 933 N N . GLN A 1 129 ? 1.738 4.505 -0.540 1.00 91.94 129 GLN A N 1
ATOM 934 C CA . GLN A 1 129 ? 1.383 3.528 -1.568 1.00 91.94 129 GLN A CA 1
ATOM 935 C C . GLN A 1 129 ? 0.499 4.131 -2.672 1.00 91.94 129 GLN A C 1
ATOM 937 O O . GLN A 1 129 ? 0.724 3.857 -3.850 1.00 91.94 129 GLN A O 1
ATOM 942 N N . ALA A 1 130 ? -0.441 5.014 -2.320 1.00 90.25 130 ALA A N 1
ATOM 943 C CA . ALA A 1 130 ? -1.229 5.768 -3.293 1.00 90.25 130 ALA A CA 1
ATOM 944 C C . ALA A 1 130 ? -0.373 6.761 -4.105 1.00 90.25 130 ALA A C 1
ATOM 946 O O . ALA A 1 130 ? -0.576 6.910 -5.310 1.00 90.25 130 ALA A O 1
ATOM 947 N N . LEU A 1 131 ? 0.607 7.414 -3.472 1.00 90.19 131 LEU A N 1
ATOM 948 C CA . LEU A 1 131 ? 1.507 8.363 -4.136 1.00 90.19 131 LEU A CA 1
ATOM 949 C C . LEU A 1 131 ? 2.500 7.682 -5.083 1.00 90.19 131 LEU A C 1
ATOM 951 O O . LEU A 1 131 ? 2.816 8.244 -6.129 1.00 90.19 131 LEU A O 1
ATOM 955 N N . VAL A 1 132 ? 2.967 6.472 -4.762 1.00 83.69 132 VAL A N 1
ATOM 956 C CA . VAL A 1 132 ? 3.889 5.713 -5.626 1.00 83.69 132 VAL A CA 1
ATOM 957 C C . VAL A 1 132 ? 3.298 5.504 -7.022 1.00 83.69 132 VAL A C 1
ATOM 959 O O . VAL A 1 132 ? 4.023 5.622 -8.005 1.00 83.69 132 VAL A O 1
ATOM 962 N N . TRP A 1 133 ? 1.985 5.288 -7.135 1.00 79.81 133 TRP A N 1
ATOM 963 C CA . TRP A 1 133 ? 1.318 5.172 -8.436 1.00 79.81 133 TRP A CA 1
ATOM 964 C C . TRP A 1 133 ? 1.458 6.428 -9.303 1.00 79.81 133 TRP A C 1
ATOM 966 O O . TRP A 1 133 ? 1.628 6.325 -10.514 1.00 79.81 133 TRP A O 1
ATOM 976 N N . VAL A 1 134 ? 1.409 7.607 -8.677 1.00 78.75 134 VAL A N 1
ATOM 977 C CA . VAL A 1 134 ? 1.542 8.909 -9.348 1.00 78.75 134 VAL A CA 1
ATOM 978 C C . VAL A 1 134 ? 2.998 9.199 -9.720 1.00 78.75 134 VAL A C 1
ATOM 980 O O . VAL A 1 134 ? 3.259 9.864 -10.718 1.00 78.75 134 VAL A O 1
ATOM 983 N N . LEU A 1 135 ? 3.949 8.705 -8.922 1.00 79.44 135 LEU A N 1
ATOM 984 C CA . LEU A 1 135 ? 5.382 8.922 -9.133 1.00 79.44 135 LEU A CA 1
ATOM 985 C C . LEU A 1 135 ? 5.969 8.047 -10.248 1.00 79.44 135 LEU A C 1
ATOM 987 O O . LEU A 1 135 ? 6.971 8.429 -10.850 1.00 79.44 135 LEU A O 1
ATOM 991 N N . VAL A 1 136 ? 5.375 6.884 -10.525 1.00 75.75 136 VAL A N 1
ATOM 992 C CA . VAL A 1 136 ? 5.803 6.025 -11.635 1.00 75.75 136 VAL A CA 1
ATOM 993 C C . VAL A 1 136 ? 5.331 6.646 -12.958 1.00 75.75 136 VAL A C 1
ATOM 995 O O . VAL A 1 136 ? 4.126 6.847 -13.125 1.00 75.75 136 VAL A O 1
ATOM 998 N N . PRO A 1 137 ? 6.239 6.941 -13.914 1.00 74.44 137 PRO A N 1
ATOM 999 C CA . PRO A 1 137 ? 5.860 7.549 -15.184 1.00 74.44 137 PRO A CA 1
ATOM 1000 C C . PRO A 1 137 ? 4.792 6.728 -15.906 1.00 74.44 137 PRO A C 1
ATOM 1002 O O . PRO A 1 137 ? 4.905 5.506 -16.002 1.00 74.44 137 PRO A O 1
ATOM 1005 N N . GLY A 1 138 ? 3.795 7.403 -16.485 1.00 78.25 138 GLY A N 1
ATOM 1006 C CA . GLY A 1 138 ? 2.733 6.751 -17.261 1.00 78.25 138 GLY A CA 1
ATOM 1007 C C . GLY A 1 138 ? 3.268 5.821 -18.357 1.00 78.25 138 GLY A C 1
ATOM 1008 O O . GLY A 1 138 ? 2.694 4.764 -18.588 1.00 78.25 138 GLY A O 1
ATOM 1009 N N . ALA A 1 139 ? 4.419 6.157 -18.951 1.00 75.62 139 ALA A N 1
ATOM 1010 C CA . ALA A 1 139 ? 5.106 5.328 -19.940 1.00 75.62 139 ALA A CA 1
ATOM 1011 C C . ALA A 1 139 ? 5.476 3.928 -19.415 1.00 75.62 139 ALA A C 1
ATOM 1013 O O . ALA A 1 139 ? 5.382 2.958 -20.159 1.00 75.62 139 ALA A O 1
ATOM 1014 N N . VAL A 1 140 ? 5.826 3.791 -18.130 1.00 74.81 140 VAL A N 1
ATOM 1015 C CA . VAL A 1 140 ? 6.115 2.485 -17.509 1.00 74.81 140 VAL A CA 1
ATOM 1016 C C . VAL A 1 140 ? 4.843 1.637 -17.425 1.00 74.81 140 VAL A C 1
ATOM 1018 O O . VAL A 1 140 ? 4.895 0.429 -17.650 1.00 74.81 140 VAL A O 1
ATOM 1021 N N . TRP A 1 141 ? 3.692 2.261 -17.153 1.00 77.75 141 TRP A N 1
ATOM 1022 C CA . TRP A 1 141 ? 2.404 1.566 -17.143 1.00 77.75 141 TRP A CA 1
ATOM 1023 C C . TRP A 1 141 ? 1.987 1.124 -18.542 1.00 77.75 141 TRP A C 1
ATOM 1025 O O . TRP A 1 141 ? 1.600 -0.032 -18.708 1.00 77.75 141 TRP A O 1
ATOM 1035 N N . THR A 1 142 ? 2.129 1.992 -19.544 1.00 80.94 142 THR A N 1
ATOM 1036 C CA . THR A 1 142 ? 1.856 1.644 -20.945 1.00 80.94 142 THR A CA 1
ATOM 1037 C C . THR A 1 142 ? 2.764 0.507 -21.413 1.00 80.94 142 THR A C 1
ATOM 1039 O O . THR A 1 142 ? 2.267 -0.507 -21.891 1.00 80.94 142 THR A O 1
ATOM 1042 N N . ALA A 1 143 ? 4.074 0.596 -21.163 1.00 78.56 143 ALA A N 1
ATOM 1043 C CA .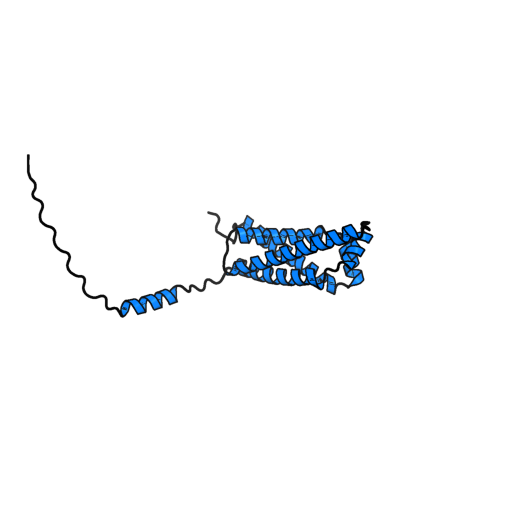 ALA A 1 143 ? 5.028 -0.454 -21.523 1.00 78.56 143 ALA A CA 1
ATOM 1044 C C . ALA A 1 143 ? 4.713 -1.799 -20.842 1.00 78.56 143 ALA A C 1
ATOM 1046 O O . ALA A 1 143 ? 4.858 -2.860 -21.453 1.00 78.56 143 ALA A O 1
ATOM 1047 N N . ALA A 1 144 ? 4.257 -1.778 -19.585 1.00 78.06 144 ALA A N 1
ATOM 1048 C CA . ALA A 1 144 ? 3.819 -2.982 -18.882 1.00 78.06 144 ALA A CA 1
ATOM 1049 C C . ALA A 1 144 ? 2.546 -3.586 -19.503 1.00 78.06 144 ALA A C 1
ATOM 1051 O O . ALA A 1 144 ? 2.462 -4.808 -19.655 1.00 78.06 144 ALA A O 1
ATOM 1052 N N . GLN A 1 145 ? 1.573 -2.747 -19.876 1.00 84.00 145 GLN A N 1
ATOM 1053 C CA . GLN A 1 145 ? 0.342 -3.185 -20.539 1.00 84.00 145 GLN A CA 1
ATOM 1054 C C . GLN A 1 145 ? 0.612 -3.756 -21.930 1.00 84.00 145 GLN A C 1
ATOM 1056 O O . GLN A 1 145 ? 0.060 -4.802 -22.262 1.00 84.00 145 GLN A O 1
ATOM 1061 N N . ASP A 1 146 ? 1.491 -3.132 -22.708 1.00 84.00 146 ASP A N 1
ATOM 1062 C CA . ASP A 1 146 ? 1.839 -3.595 -24.051 1.00 84.00 146 ASP A CA 1
ATOM 1063 C C . ASP A 1 146 ? 2.604 -4.925 -24.014 1.00 84.00 146 ASP A C 1
ATOM 1065 O O . ASP A 1 146 ? 2.394 -5.794 -24.860 1.00 84.00 146 ASP A O 1
ATOM 1069 N N . ALA A 1 147 ? 3.471 -5.117 -23.015 1.00 80.31 147 ALA A N 1
ATOM 1070 C CA . ALA A 1 147 ? 4.290 -6.320 -22.905 1.00 80.31 147 ALA A CA 1
ATOM 1071 C C . ALA A 1 147 ? 3.553 -7.525 -22.290 1.00 80.31 147 ALA A C 1
ATOM 1073 O O . ALA A 1 147 ? 3.824 -8.659 -22.685 1.00 80.31 147 ALA A O 1
ATOM 1074 N N . TYR A 1 148 ? 2.647 -7.306 -21.329 1.00 79.31 148 TYR A N 1
ATOM 1075 C CA . TYR A 1 148 ? 2.049 -8.391 -20.529 1.00 79.31 148 TYR A CA 1
ATOM 1076 C C . TYR A 1 148 ? 0.518 -8.346 -20.425 1.00 79.31 148 TYR A C 1
ATOM 1078 O O . TYR A 1 148 ? -0.091 -9.218 -19.797 1.00 79.31 148 TYR A O 1
ATOM 1086 N N . GLY A 1 149 ? -0.122 -7.354 -21.043 1.00 83.31 149 GLY A N 1
ATOM 1087 C CA . GLY A 1 149 ? -1.567 -7.180 -21.022 1.00 83.31 149 GLY A CA 1
ATOM 1088 C C . GLY A 1 149 ? -2.130 -6.738 -19.666 1.00 83.31 149 GLY A C 1
ATOM 1089 O O . GLY A 1 149 ? -1.447 -6.629 -18.645 1.00 83.31 149 GLY A O 1
ATOM 1090 N N . TRP A 1 150 ? -3.444 -6.515 -19.649 1.00 82.12 150 TRP A N 1
ATOM 1091 C CA . TRP A 1 150 ? -4.176 -6.001 -18.485 1.00 82.12 150 TRP A CA 1
ATOM 1092 C C . TRP A 1 150 ? -4.128 -6.907 -17.251 1.00 82.12 150 TRP A C 1
ATOM 1094 O O . TRP A 1 150 ? -4.190 -6.417 -16.121 1.00 82.12 150 TRP A O 1
ATOM 1104 N N . SER A 1 151 ? -3.988 -8.221 -17.444 1.00 78.56 151 SER A N 1
ATOM 1105 C CA . SER A 1 151 ? -3.865 -9.190 -16.350 1.00 78.56 151 SER A CA 1
ATOM 1106 C C . SER A 1 151 ? -2.649 -8.924 -15.465 1.00 78.56 151 SER A C 1
ATOM 1108 O O . SER A 1 151 ? -2.715 -9.165 -14.263 1.00 78.56 151 SER A O 1
ATOM 1110 N N . HIS A 1 152 ? -1.564 -8.387 -16.030 1.00 76.56 152 HIS A N 1
ATOM 1111 C CA . HIS A 1 152 ? -0.334 -8.103 -15.289 1.00 76.56 152 HIS A CA 1
ATOM 1112 C C . HIS A 1 152 ? -0.406 -6.786 -14.503 1.00 76.56 152 HIS A C 1
ATOM 1114 O O . HIS A 1 152 ? 0.227 -6.642 -13.458 1.00 76.56 152 HIS A O 1
ATOM 1120 N N . THR A 1 153 ? -1.216 -5.829 -14.969 1.00 77.94 153 THR A N 1
ATOM 1121 C CA . THR A 1 153 ? -1.410 -4.531 -14.301 1.00 77.94 153 THR A CA 1
ATOM 1122 C C . THR A 1 153 ? -2.535 -4.534 -13.270 1.00 77.94 153 THR A C 1
ATOM 1124 O O . THR A 1 153 ? -2.545 -3.698 -12.365 1.00 77.94 153 THR A O 1
ATOM 1127 N N . LEU A 1 154 ? -3.463 -5.489 -13.366 1.00 81.25 154 LEU A N 1
ATOM 1128 C CA . LEU A 1 154 ? -4.604 -5.642 -12.460 1.00 81.25 154 LEU A CA 1
ATOM 1129 C C . LEU A 1 154 ? -4.211 -5.691 -10.971 1.00 81.25 154 LEU A C 1
ATOM 1131 O O . LEU A 1 154 ? -4.796 -4.932 -10.195 1.00 81.25 154 LEU A O 1
ATOM 1135 N N . PRO A 1 155 ? -3.208 -6.495 -10.551 1.00 78.19 155 PRO A N 1
ATOM 1136 C CA . PRO A 1 155 ? -2.764 -6.518 -9.158 1.00 78.19 155 PRO A CA 1
ATOM 1137 C C . PRO A 1 155 ? -2.327 -5.139 -8.646 1.00 78.19 155 PRO A C 1
ATOM 1139 O O . PRO A 1 155 ? -2.645 -4.778 -7.516 1.00 78.19 155 PRO A O 1
ATOM 1142 N N . GLY A 1 156 ? -1.653 -4.348 -9.490 1.00 80.75 156 GLY A N 1
ATOM 1143 C CA . GLY A 1 156 ? -1.229 -2.985 -9.158 1.00 80.75 156 GLY A CA 1
ATOM 1144 C C . GLY A 1 156 ? -2.408 -2.020 -9.010 1.00 80.75 156 GLY A C 1
ATOM 1145 O O . GLY A 1 156 ? -2.477 -1.279 -8.034 1.00 80.75 156 GLY A O 1
ATOM 1146 N N . MET A 1 157 ? -3.382 -2.073 -9.921 1.00 82.75 157 MET A N 1
ATOM 1147 C CA . MET A 1 157 ? -4.574 -1.215 -9.858 1.00 82.75 157 MET A CA 1
ATOM 1148 C C . MET A 1 157 ? -5.442 -1.507 -8.631 1.00 82.75 157 MET A C 1
ATOM 1150 O O . MET A 1 157 ? -5.893 -0.583 -7.954 1.00 82.75 157 MET A O 1
ATOM 1154 N N . VAL A 1 158 ? -5.650 -2.790 -8.320 1.00 84.88 158 VAL A N 1
ATOM 1155 C CA . VAL A 1 158 ? -6.393 -3.217 -7.126 1.00 84.88 158 VAL A CA 1
ATOM 1156 C C . VAL A 1 158 ? -5.692 -2.734 -5.858 1.00 84.88 158 VAL A C 1
ATOM 1158 O O . VAL A 1 158 ? -6.346 -2.195 -4.967 1.00 84.88 158 VAL A O 1
ATOM 1161 N N . LEU A 1 159 ? -4.366 -2.872 -5.802 1.00 88.88 159 LEU A N 1
ATOM 1162 C CA . LEU A 1 159 ? -3.541 -2.402 -4.693 1.00 88.88 159 LEU A CA 1
ATOM 1163 C C . LEU A 1 159 ? -3.696 -0.895 -4.472 1.00 88.88 159 LEU A C 1
ATOM 1165 O O . LEU A 1 159 ? -4.006 -0.478 -3.360 1.00 88.88 159 LEU A O 1
ATOM 1169 N N . VAL A 1 160 ? -3.591 -0.085 -5.525 1.00 88.94 160 VAL A N 1
ATOM 1170 C CA . VAL A 1 160 ? -3.758 1.373 -5.416 1.00 88.94 160 VAL A CA 1
ATOM 1171 C C . VAL A 1 160 ? -5.175 1.748 -4.997 1.00 88.94 160 VAL A C 1
ATOM 1173 O O . VAL A 1 160 ? -5.346 2.581 -4.107 1.00 88.94 160 VAL A O 1
ATOM 1176 N N . GLY A 1 161 ? -6.194 1.112 -5.579 1.00 91.00 161 GLY A N 1
ATOM 1177 C CA . GLY A 1 161 ? -7.590 1.362 -5.221 1.00 91.00 161 GLY A CA 1
ATOM 1178 C C . GLY A 1 161 ? -7.880 1.069 -3.746 1.00 91.00 161 GLY A C 1
ATOM 1179 O O . GLY A 1 161 ? -8.475 1.899 -3.056 1.00 91.00 161 GLY A O 1
ATOM 1180 N N . LEU A 1 162 ? -7.409 -0.077 -3.241 1.00 93.06 162 LEU A N 1
ATOM 1181 C CA . LEU A 1 162 ? -7.524 -0.451 -1.827 1.00 93.06 162 LEU A CA 1
ATOM 1182 C C . LEU A 1 162 ? -6.766 0.519 -0.918 1.00 93.06 162 LEU A C 1
ATOM 1184 O O . LEU A 1 162 ? -7.319 0.935 0.102 1.00 93.06 162 LEU A O 1
ATOM 1188 N N . SER A 1 163 ? -5.547 0.916 -1.292 1.00 93.94 163 SER A N 1
ATOM 1189 C CA . SER A 1 163 ? -4.759 1.865 -0.502 1.00 93.94 163 SER A CA 1
ATOM 1190 C C . SER A 1 163 ? -5.432 3.229 -0.405 1.00 93.94 163 SER A C 1
ATOM 1192 O O . SER A 1 163 ? -5.537 3.784 0.688 1.00 93.94 163 SER A O 1
ATOM 1194 N N . VAL A 1 164 ? -5.960 3.753 -1.515 1.00 95.44 164 VAL A N 1
ATOM 1195 C CA . VAL A 1 164 ? -6.708 5.019 -1.526 1.00 95.44 164 VAL A CA 1
ATOM 1196 C C . VAL A 1 164 ? -7.965 4.909 -0.665 1.00 95.44 164 VAL A C 1
ATOM 1198 O O . VAL A 1 164 ? -8.199 5.766 0.188 1.00 95.44 164 VAL A O 1
ATOM 1201 N N . ALA A 1 165 ? -8.757 3.848 -0.835 1.00 95.62 165 ALA A N 1
ATOM 1202 C CA . ALA A 1 165 ? -9.985 3.655 -0.068 1.00 95.62 165 ALA A CA 1
ATOM 1203 C C . ALA A 1 165 ? -9.711 3.568 1.444 1.00 95.62 165 ALA A C 1
ATOM 1205 O O . ALA A 1 165 ? -10.405 4.211 2.243 1.00 95.62 165 ALA A O 1
ATOM 1206 N N . LEU A 1 166 ? -8.681 2.818 1.848 1.00 95.62 166 LEU A N 1
ATOM 1207 C CA . LEU A 1 166 ? -8.302 2.688 3.252 1.00 95.62 166 LEU A CA 1
ATOM 1208 C C . LEU A 1 166 ? -7.740 4.004 3.807 1.00 95.62 166 LEU A C 1
ATOM 1210 O O . LEU A 1 166 ? -8.158 4.426 4.886 1.00 95.62 166 LEU A O 1
ATOM 1214 N N . ALA A 1 167 ? -6.867 4.693 3.065 1.00 96.56 167 ALA A N 1
ATOM 1215 C CA . ALA A 1 167 ? -6.327 5.995 3.458 1.00 96.56 167 ALA A CA 1
ATOM 1216 C C . ALA A 1 167 ? -7.437 7.034 3.669 1.00 96.56 167 ALA A C 1
ATOM 1218 O O . ALA A 1 167 ? -7.461 7.699 4.703 1.00 96.56 167 ALA A O 1
ATOM 1219 N N . VAL A 1 168 ? -8.395 7.135 2.741 1.00 97.00 168 VAL A N 1
ATOM 1220 C CA . VAL A 1 168 ? -9.545 8.048 2.861 1.00 97.00 168 VAL A CA 1
ATOM 1221 C C . VAL A 1 168 ? -10.400 7.694 4.077 1.00 97.00 168 VAL A C 1
ATOM 1223 O O . VAL A 1 168 ? -10.788 8.581 4.836 1.00 97.00 168 VAL A O 1
ATOM 1226 N N . THR A 1 169 ? -10.662 6.405 4.305 1.00 95.88 169 THR A N 1
ATOM 1227 C CA . THR A 1 169 ? -11.455 5.940 5.455 1.00 95.88 169 THR A CA 1
ATOM 1228 C C . THR A 1 169 ? -10.785 6.292 6.785 1.00 95.88 169 THR A C 1
ATOM 1230 O O . THR A 1 169 ? -11.439 6.794 7.706 1.00 95.88 169 THR A O 1
ATOM 1233 N N . LEU A 1 170 ? -9.475 6.062 6.892 1.00 95.50 170 LEU A N 1
ATOM 1234 C CA . LEU A 1 170 ? -8.690 6.397 8.078 1.00 95.50 170 LEU A CA 1
ATOM 1235 C C . LEU A 1 170 ? -8.575 7.910 8.272 1.00 95.50 170 LEU A C 1
ATOM 1237 O O . LEU A 1 170 ? -8.813 8.384 9.380 1.00 95.50 170 LEU A O 1
ATOM 1241 N N . ALA A 1 171 ? -8.317 8.685 7.218 1.00 96.31 171 ALA A N 1
ATOM 1242 C CA . ALA A 1 171 ? -8.278 10.144 7.295 1.00 96.31 171 ALA A CA 1
ATOM 1243 C C . ALA A 1 171 ? -9.630 10.725 7.745 1.00 96.31 171 ALA A C 1
ATOM 1245 O O . ALA A 1 171 ? -9.684 11.548 8.658 1.00 96.31 171 ALA A O 1
ATOM 1246 N N . ALA A 1 172 ? -10.739 10.244 7.177 1.00 94.19 172 ALA A N 1
ATOM 1247 C CA . ALA A 1 172 ? -12.080 10.664 7.579 1.00 94.19 172 ALA A CA 1
ATOM 1248 C C . ALA A 1 172 ? -12.391 10.294 9.037 1.00 94.19 172 ALA A C 1
ATOM 1250 O O . ALA A 1 172 ? -13.037 11.067 9.746 1.00 94.19 172 ALA A O 1
ATOM 1251 N N . THR A 1 173 ? -11.922 9.131 9.499 1.00 92.81 173 THR A N 1
ATOM 1252 C CA . THR A 1 173 ? -12.066 8.715 10.901 1.00 92.81 173 THR A CA 1
ATOM 1253 C C . THR A 1 173 ? -11.255 9.620 11.820 1.00 92.81 173 THR A C 1
ATOM 1255 O O . THR A 1 173 ? -11.809 10.125 12.793 1.00 92.81 173 THR A O 1
ATOM 1258 N N . LEU A 1 174 ? -9.993 9.887 11.476 1.00 93.69 174 LEU A N 1
ATOM 1259 C CA . LEU A 1 174 ? -9.095 10.747 12.243 1.00 93.69 174 LEU A CA 1
ATOM 1260 C C . LEU A 1 174 ? -9.684 12.148 12.438 1.00 93.69 174 LEU A C 1
ATOM 1262 O O . LEU A 1 174 ? -9.711 12.649 13.557 1.00 93.69 174 LEU A O 1
ATOM 1266 N N . VAL A 1 175 ? -10.213 12.747 11.368 1.00 93.62 175 VAL A N 1
ATOM 1267 C CA . VAL A 1 175 ? -10.809 14.093 11.406 1.00 93.62 175 VAL A CA 1
ATOM 1268 C C . VAL A 1 175 ? -12.103 14.130 12.223 1.00 93.62 175 VAL A C 1
ATOM 1270 O O . VAL A 1 175 ? -12.372 15.118 12.898 1.00 93.62 175 VAL A O 1
ATOM 1273 N N . ARG A 1 176 ? -12.930 13.079 12.165 1.00 90.06 176 ARG A N 1
ATOM 1274 C CA . ARG A 1 176 ? -14.260 13.078 12.804 1.00 90.06 176 ARG A CA 1
ATOM 1275 C C . ARG A 1 176 ? -14.263 12.575 14.243 1.00 90.06 176 ARG A C 1
ATOM 1277 O O . ARG A 1 176 ? -15.164 12.929 14.995 1.00 90.06 176 ARG A O 1
ATOM 1284 N N . ARG A 1 177 ? -13.367 11.648 14.577 1.00 88.50 177 ARG A N 1
ATOM 1285 C CA . ARG A 1 177 ? -13.413 10.844 15.807 1.00 88.50 177 ARG A CA 1
ATOM 1286 C C . ARG A 1 177 ? -12.018 10.497 16.341 1.00 88.50 177 ARG A C 1
ATOM 1288 O O . ARG A 1 177 ? -11.893 9.547 17.096 1.00 88.50 177 ARG A O 1
ATOM 1295 N N . GLY A 1 178 ? -10.958 11.166 15.891 1.00 88.44 178 GLY A N 1
ATOM 1296 C CA . GLY A 1 178 ? -9.593 10.823 16.292 1.00 88.44 178 GLY A CA 1
ATOM 1297 C C . GLY A 1 178 ? -9.140 9.407 15.880 1.00 88.44 178 GLY A C 1
ATOM 1298 O O . GLY A 1 178 ? -9.835 8.696 15.140 1.00 88.44 178 GLY A O 1
ATOM 1299 N N . PRO A 1 179 ? -7.945 8.980 16.327 1.00 89.25 179 PRO A N 1
ATOM 1300 C CA . PRO A 1 179 ? -7.431 7.639 16.071 1.00 89.25 179 PRO A CA 1
ATOM 1301 C C . PRO A 1 179 ? -8.396 6.564 16.577 1.00 89.25 179 PRO A C 1
ATOM 1303 O O . PRO A 1 179 ? -8.977 6.676 17.655 1.00 89.25 179 PRO A O 1
ATOM 1306 N N . TRP A 1 180 ? -8.597 5.520 15.769 1.00 91.38 180 TRP A N 1
ATOM 1307 C CA . TRP A 1 180 ? -9.458 4.367 16.081 1.00 91.38 180 TRP A CA 1
ATOM 1308 C C . TRP A 1 180 ? -10.937 4.671 16.385 1.00 91.38 180 TRP A C 1
ATOM 1310 O O . TRP A 1 180 ? -11.700 3.742 16.660 1.00 91.38 180 TRP A O 1
ATOM 1320 N N . GLY A 1 181 ? -11.371 5.929 16.277 1.00 82.25 181 GLY A N 1
ATOM 1321 C CA . GLY A 1 181 ? -12.724 6.357 16.611 1.00 82.25 181 GLY A CA 1
ATOM 1322 C C . GLY A 1 181 ? -12.956 6.647 18.098 1.00 82.25 181 GLY A C 1
ATOM 1323 O O . GLY A 1 181 ? -14.095 6.507 18.548 1.00 82.25 181 GLY A O 1
ATOM 1324 N N . ALA A 1 182 ? -11.910 6.997 18.854 1.00 73.00 182 ALA A N 1
ATOM 1325 C CA . ALA A 1 182 ? -12.034 7.405 20.251 1.00 73.00 182 ALA A CA 1
ATOM 1326 C C . ALA A 1 182 ? -12.918 8.669 20.396 1.00 73.00 182 ALA A C 1
ATOM 1328 O O . ALA A 1 182 ? -12.780 9.612 19.620 1.00 73.00 182 ALA A O 1
ATOM 1329 N N . PRO A 1 183 ? -13.839 8.738 21.372 1.00 55.44 183 PRO A N 1
ATOM 1330 C CA . PRO A 1 183 ? -14.598 9.961 21.603 1.00 55.44 183 PRO A CA 1
ATOM 1331 C C . PRO A 1 183 ? -13.628 11.101 21.934 1.00 55.44 183 PRO A C 1
ATOM 1333 O O . PRO A 1 183 ? -12.856 10.998 22.884 1.00 55.44 183 PRO A O 1
ATOM 1336 N N . THR A 1 184 ? -13.651 12.174 21.144 1.00 53.06 184 THR A N 1
ATOM 1337 C CA . THR A 1 184 ? -12.945 13.413 21.476 1.00 53.06 184 THR A CA 1
ATOM 1338 C C . THR A 1 184 ? -13.608 14.003 22.720 1.00 53.06 184 THR A C 1
ATOM 1340 O O . THR A 1 184 ? -14.786 14.358 22.654 1.00 53.06 184 THR A O 1
ATOM 1343 N N . SER A 1 185 ? -12.887 14.018 23.844 1.00 47.97 185 SER A N 1
ATOM 1344 C CA . SER A 1 185 ? -13.291 14.659 25.104 1.00 47.97 185 SER A CA 1
ATOM 1345 C C . SER A 1 185 ? -13.379 16.171 24.971 1.00 47.97 185 SER A C 1
ATOM 1347 O O . SER A 1 185 ? -12.432 16.722 24.363 1.00 47.97 185 SER A O 1
#

pLDDT: mean 81.41, std 15.35, range [44.97, 97.44]

Organism: NCBI:txid82346

Foldseek 3Di:
DDDDDDDDDDDDDDDDDDDPPVVVVVVVVVVVVVPPVCQQPPLLVLQLVLLVLLLVLLCCCLPPQDDLVLQQVLCVVVVNNDSVVSVVVNVVVNVLSVVLSVLSNLSNCSRPDFDLVNLVSLLVSLVVLLVVVVVRDVSSVVSSCVVPNPVSCVSSVVSNVSSVVSNVVSVVCCVPQRGPNPHDD

Sequence (185 aa):
MRSTIRPPMGTPAPVQGATPVEAGASLSELVTESRTDVRPGRLPVLVAACSLLLTVATALHVFAAFDHTILQRGLADSGLTDPATASAVFVVLRILGVLLMAANALGILALWARPDWLFAAVLATNVVQALVWVLVPGAVWTAAQDAYGWSHTLPGMVLVGLSVALAVTLAATLVRRGPWGAPTS

Radius of gyration: 30.09 Å; chains: 1; bounding box: 39×45×110 Å

Secondary structure (DSSP, 8-state):
----PPPPPPPPPPPP---TTHHHHHHHHHHHHT----PPPHHHHHHHHHHHHHHHHHHHIIIII--HHHHHHHHHHTT---HHHHHHHHHHHHHHHHHHHHHHHHHGGGGT---HHHHHHHHHHHHHHHHHHHHS-HHHHHHHHHHH-HHHHHHHHHHHHHHHHHHHHHHHHHHHH-GGG----